Protein AF-A0A097KN61-F1 (afdb_monomer_lite)

Structure (mmCIF, N/CA/C/O backbone):
data_AF-A0A097KN61-F1
#
_entry.id   AF-A0A097KN61-F1
#
loop_
_atom_site.group_PDB
_atom_site.id
_atom_site.type_symbol
_atom_site.label_atom_id
_atom_site.label_alt_id
_atom_site.label_comp_id
_atom_site.label_asym_id
_atom_site.label_entity_id
_atom_site.label_seq_id
_atom_site.pdbx_PDB_ins_code
_atom_site.Cartn_x
_atom_site.Cartn_y
_atom_site.Cartn_z
_atom_site.occupancy
_atom_site.B_iso_or_equiv
_atom_site.auth_seq_id
_atom_site.auth_comp_id
_atom_site.auth_asym_id
_atom_site.auth_atom_id
_atom_site.pdbx_PDB_model_num
ATOM 1 N N . MET A 1 1 ? 58.914 27.922 -30.331 1.00 33.03 1 MET A N 1
ATOM 2 C CA . MET A 1 1 ? 58.196 29.157 -30.719 1.00 33.03 1 MET A CA 1
ATOM 3 C C . MET A 1 1 ? 57.046 28.778 -31.644 1.00 33.03 1 MET A C 1
ATOM 5 O O . MET A 1 1 ? 57.281 28.048 -32.590 1.00 33.03 1 MET A O 1
ATOM 9 N N . GLN A 1 2 ? 55.806 28.951 -31.171 1.00 26.83 2 GLN A N 1
ATOM 10 C CA . GLN A 1 2 ? 54.812 29.903 -31.713 1.00 26.83 2 GLN A CA 1
ATOM 11 C C . GLN A 1 2 ? 54.339 29.549 -33.138 1.00 26.83 2 GLN A C 1
ATOM 13 O O . GLN A 1 2 ? 55.092 29.641 -34.091 1.00 26.83 2 GLN A O 1
ATOM 18 N N . ASN A 1 3 ? 53.139 28.976 -33.276 1.00 26.89 3 ASN A N 1
ATOM 19 C CA . ASN A 1 3 ? 51.835 29.662 -33.401 1.00 26.89 3 ASN A CA 1
ATOM 20 C C . ASN A 1 3 ? 51.555 30.211 -34.807 1.00 26.89 3 ASN A C 1
ATOM 22 O O . ASN A 1 3 ? 52.196 31.175 -35.206 1.00 26.89 3 ASN A O 1
ATOM 26 N N . LYS A 1 4 ? 50.476 29.698 -35.428 1.00 30.05 4 LYS A N 1
ATOM 27 C CA . LYS A 1 4 ? 49.369 30.411 -36.122 1.00 30.05 4 LYS A CA 1
ATOM 28 C C . LYS A 1 4 ? 48.863 29.586 -37.315 1.00 30.05 4 LYS A C 1
ATOM 30 O O . LYS A 1 4 ? 49.662 29.005 -38.023 1.00 30.05 4 LYS A O 1
ATOM 35 N N . PHE A 1 5 ? 47.589 29.559 -37.695 1.00 28.33 5 PHE A N 1
ATOM 36 C CA . PHE A 1 5 ? 46.281 29.741 -37.055 1.00 28.33 5 PHE A CA 1
ATOM 37 C C . PHE A 1 5 ? 45.260 29.550 -38.214 1.00 28.33 5 PHE A C 1
ATOM 39 O O . PHE A 1 5 ? 45.519 29.978 -39.330 1.00 28.33 5 PHE A O 1
ATOM 46 N N . ILE A 1 6 ? 44.095 28.965 -37.914 1.00 29.89 6 ILE A N 1
ATOM 47 C CA . ILE A 1 6 ? 42.783 29.141 -38.589 1.00 29.89 6 ILE A CA 1
ATOM 48 C C . ILE A 1 6 ? 42.630 28.685 -40.056 1.00 29.89 6 ILE A C 1
ATOM 50 O O . ILE A 1 6 ? 42.868 29.431 -40.993 1.00 29.89 6 ILE A O 1
ATOM 54 N N . SER A 1 7 ? 41.923 27.566 -40.241 1.00 26.64 7 SER A N 1
ATOM 55 C CA . SER A 1 7 ? 40.562 27.622 -40.809 1.00 26.64 7 SER A CA 1
ATOM 56 C C . SER A 1 7 ? 39.771 26.360 -40.436 1.00 26.64 7 SER A C 1
ATOM 58 O O . SER A 1 7 ? 39.993 25.265 -40.939 1.00 26.64 7 SER A O 1
ATOM 60 N N . LYS A 1 8 ? 38.836 26.488 -39.487 1.00 32.59 8 LYS A N 1
ATOM 61 C CA . LYS A 1 8 ? 37.795 25.477 -39.253 1.00 32.59 8 LYS A CA 1
ATOM 62 C C . LYS A 1 8 ? 36.449 26.128 -39.502 1.00 32.59 8 LYS A C 1
ATOM 64 O O . LYS A 1 8 ? 35.941 26.900 -38.691 1.00 32.59 8 LYS A O 1
ATOM 69 N N . THR A 1 9 ? 35.899 25.817 -40.665 1.00 31.16 9 THR A N 1
ATOM 70 C CA . THR A 1 9 ? 34.542 26.150 -41.071 1.00 31.16 9 THR A CA 1
ATOM 71 C C . THR A 1 9 ? 33.550 25.512 -40.095 1.00 31.16 9 THR A C 1
ATOM 73 O O . THR A 1 9 ? 33.482 24.297 -39.907 1.00 31.16 9 THR A O 1
ATOM 76 N N . LYS A 1 10 ? 32.784 26.370 -39.415 1.00 34.28 10 LYS A N 1
ATOM 77 C CA . LYS A 1 10 ? 31.672 26.006 -38.534 1.00 34.28 10 LYS A CA 1
ATOM 78 C C . LYS A 1 10 ? 30.558 25.347 -39.356 1.00 34.28 10 LYS A C 1
ATOM 80 O O . LYS A 1 10 ? 29.690 26.043 -39.873 1.00 34.28 10 LYS A O 1
ATOM 85 N N . LYS A 1 11 ? 30.496 24.015 -39.401 1.00 32.12 11 LYS A N 1
ATOM 86 C CA . LYS A 1 11 ? 29.226 23.316 -39.653 1.00 32.12 11 LYS A CA 1
ATOM 87 C C . LYS A 1 11 ? 28.491 23.161 -38.325 1.00 32.12 11 LYS A C 1
ATOM 89 O O . LYS A 1 11 ? 28.717 22.228 -37.560 1.00 32.12 11 LYS A O 1
ATOM 94 N N . ARG A 1 12 ? 27.622 24.135 -38.036 1.00 30.44 12 ARG A N 1
ATOM 95 C CA . ARG A 1 12 ? 26.586 24.031 -37.003 1.00 30.44 12 ARG A CA 1
ATOM 96 C C . ARG A 1 12 ? 25.666 22.872 -37.391 1.00 30.44 12 ARG A C 1
ATOM 98 O O . ARG A 1 12 ? 24.788 23.039 -38.232 1.00 30.44 12 ARG A O 1
ATOM 105 N N . HIS A 1 13 ? 25.860 21.701 -36.791 1.00 31.22 13 HIS A N 1
ATOM 106 C CA . HIS A 1 13 ? 24.826 20.676 -36.802 1.00 31.22 13 HIS A CA 1
ATOM 107 C C . HIS A 1 13 ? 23.666 21.178 -35.945 1.00 31.22 13 HIS A C 1
ATOM 109 O O . HIS A 1 13 ? 23.698 21.147 -34.716 1.00 31.22 13 HIS A O 1
ATOM 115 N N . ILE A 1 14 ? 22.658 21.702 -36.638 1.00 26.64 14 ILE A N 1
ATOM 116 C CA . ILE A 1 14 ? 21.335 22.009 -36.115 1.00 26.64 14 ILE A CA 1
ATOM 117 C C . ILE A 1 14 ? 20.746 20.676 -35.644 1.00 26.64 14 ILE A C 1
ATOM 119 O O . ILE A 1 14 ? 20.190 19.903 -36.424 1.00 26.64 14 ILE A O 1
ATOM 123 N N . PHE A 1 15 ? 20.924 20.366 -34.360 1.00 30.83 15 PHE A N 1
ATOM 124 C CA . PHE A 1 15 ? 20.176 19.303 -33.710 1.00 30.83 15 PHE A CA 1
ATOM 125 C C . PHE A 1 15 ? 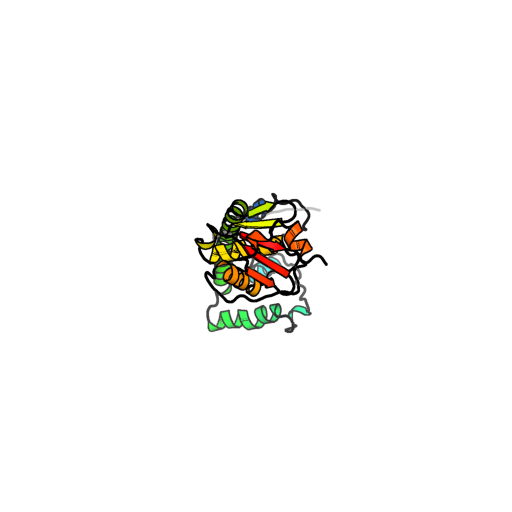18.705 19.719 -33.735 1.00 30.83 15 PHE A C 1
ATOM 127 O O . PHE A 1 15 ? 18.285 20.607 -32.992 1.00 30.83 15 PHE A O 1
ATOM 134 N N . LYS A 1 16 ? 17.919 19.088 -34.617 1.00 26.88 16 LYS A N 1
ATOM 135 C CA . LYS A 1 16 ? 16.458 19.107 -34.534 1.00 26.88 16 LYS A CA 1
ATOM 136 C C . LYS A 1 16 ? 16.095 18.727 -33.099 1.00 26.88 16 LYS A C 1
ATOM 138 O O . LYS A 1 16 ? 16.367 17.603 -32.675 1.00 26.88 16 LYS A O 1
ATOM 143 N N . LYS A 1 17 ? 15.528 19.683 -32.357 1.00 32.62 17 LYS A N 1
ATOM 144 C CA . LYS A 1 17 ? 14.938 19.499 -31.028 1.00 32.62 17 LYS A CA 1
ATOM 145 C C . LYS A 1 17 ? 13.863 18.412 -31.126 1.00 32.62 17 LYS A C 1
ATOM 147 O O . LYS A 1 17 ? 12.692 18.705 -31.330 1.00 32.62 17 LYS A O 1
ATOM 152 N N . LYS A 1 18 ? 14.249 17.143 -30.989 1.00 29.67 18 LYS A N 1
ATOM 153 C CA . LYS A 1 18 ? 13.327 16.124 -30.499 1.00 29.67 18 LYS A CA 1
ATOM 154 C C . LYS A 1 18 ? 13.122 16.496 -29.043 1.00 29.67 18 LYS A C 1
ATOM 156 O O . LYS A 1 18 ? 14.052 16.385 -28.249 1.00 29.67 18 LYS A O 1
ATOM 161 N N . THR A 1 19 ? 11.956 17.055 -28.757 1.00 28.34 19 THR A N 1
ATOM 162 C CA . THR A 1 19 ? 11.467 17.372 -27.421 1.00 28.34 19 THR A CA 1
ATOM 163 C C . THR A 1 19 ? 11.678 16.154 -26.530 1.00 28.34 19 THR A C 1
ATOM 165 O O . THR A 1 19 ? 10.900 15.200 -26.539 1.00 28.34 19 THR A O 1
ATOM 168 N N . PHE A 1 20 ? 12.782 16.158 -25.788 1.00 31.89 20 PHE A N 1
ATOM 169 C CA . PHE A 1 20 ? 12.880 15.400 -24.563 1.00 31.89 20 PHE A CA 1
ATOM 170 C C . PHE A 1 20 ? 11.816 16.021 -23.662 1.00 31.89 20 PHE A C 1
ATOM 172 O O . PHE A 1 20 ? 12.052 17.071 -23.071 1.00 31.89 20 PHE A O 1
ATOM 179 N N . ASN A 1 21 ? 10.620 15.427 -23.640 1.00 27.17 21 ASN A N 1
ATOM 180 C CA . ASN A 1 21 ? 9.614 15.678 -22.612 1.00 27.17 21 ASN A CA 1
ATOM 181 C C . ASN A 1 21 ? 10.191 15.155 -21.295 1.00 27.17 21 ASN A C 1
ATOM 183 O O . ASN A 1 21 ? 9.879 14.072 -20.814 1.00 27.17 21 ASN A O 1
ATOM 187 N N . ILE A 1 22 ? 11.136 15.927 -20.780 1.00 38.56 22 ILE A N 1
ATOM 188 C CA . ILE A 1 22 ? 11.661 15.869 -19.439 1.00 38.56 22 ILE A CA 1
ATOM 189 C C . ILE A 1 22 ? 10.571 16.531 -18.600 1.00 38.56 22 ILE A C 1
ATOM 191 O O . ILE A 1 22 ? 10.622 17.722 -18.314 1.00 38.56 22 ILE A O 1
ATOM 195 N N . PHE A 1 23 ? 9.556 15.749 -18.230 1.00 33.59 23 PHE A N 1
ATOM 196 C CA . PHE A 1 23 ? 8.683 16.061 -17.099 1.00 33.59 23 PHE A CA 1
ATOM 197 C C . PHE A 1 23 ? 9.505 15.897 -15.806 1.00 33.59 23 PHE A C 1
ATOM 199 O O . PHE A 1 23 ? 9.293 15.007 -14.992 1.00 33.59 23 PHE A O 1
ATOM 206 N N . TYR A 1 24 ? 10.533 16.733 -15.657 1.00 39.56 24 TYR A N 1
ATOM 207 C CA . TYR A 1 24 ? 11.185 17.016 -14.388 1.00 39.56 24 TYR A CA 1
ATOM 208 C C . TYR A 1 24 ? 10.311 18.067 -13.715 1.00 39.56 24 TYR A C 1
ATOM 210 O O . TYR A 1 24 ? 10.606 19.238 -13.868 1.00 39.56 24 TYR A O 1
ATOM 218 N N . PHE A 1 25 ? 9.215 17.706 -13.044 1.00 37.53 25 PHE A N 1
ATOM 219 C CA . PHE A 1 25 ? 8.608 18.650 -12.090 1.00 37.53 25 PHE A CA 1
ATOM 220 C C . PHE A 1 25 ? 7.741 18.029 -10.983 1.00 37.53 25 PHE A C 1
ATOM 222 O O . PHE A 1 25 ? 7.583 18.678 -9.953 1.00 37.53 25 PHE A O 1
ATOM 229 N N . ASP A 1 26 ? 7.305 16.766 -11.071 1.00 39.03 26 ASP A N 1
ATOM 230 C CA . ASP A 1 26 ? 6.475 16.191 -9.990 1.00 39.03 26 ASP A CA 1
ATOM 231 C C . ASP A 1 26 ? 7.259 15.627 -8.794 1.00 39.03 26 ASP A C 1
ATOM 233 O O . ASP A 1 26 ? 6.768 15.626 -7.664 1.00 39.03 26 ASP A O 1
ATOM 237 N N . TRP A 1 27 ? 8.528 15.244 -8.974 1.00 38.81 27 TRP A N 1
ATOM 238 C CA . TRP A 1 27 ? 9.344 14.734 -7.860 1.00 38.81 27 TRP A CA 1
ATOM 239 C C . TRP A 1 27 ? 9.633 15.800 -6.786 1.00 38.81 27 TRP A C 1
ATOM 241 O O . TRP A 1 27 ? 9.738 15.483 -5.602 1.00 38.81 27 TRP A O 1
ATOM 251 N N . PHE A 1 28 ? 9.740 17.076 -7.174 1.00 40.56 28 PHE A N 1
ATOM 252 C CA . PHE A 1 28 ? 10.049 18.163 -6.237 1.00 40.56 28 PHE A CA 1
ATOM 253 C C . PHE A 1 28 ? 8.838 18.546 -5.363 1.00 40.56 28 PHE A C 1
ATOM 255 O O . PHE A 1 28 ? 9.006 18.948 -4.212 1.00 40.56 28 PHE A O 1
ATOM 262 N N . LEU A 1 29 ? 7.610 18.350 -5.859 1.00 40.47 29 LEU A N 1
ATOM 263 C CA . LEU A 1 29 ? 6.373 18.592 -5.104 1.00 40.47 29 LEU A CA 1
ATOM 264 C C . LEU A 1 29 ? 6.113 17.521 -4.031 1.00 40.47 29 LEU A C 1
ATOM 266 O O . LEU A 1 29 ? 5.619 17.847 -2.951 1.00 40.47 29 LEU A O 1
ATOM 270 N N . ILE A 1 30 ? 6.505 16.267 -4.284 1.00 44.53 30 ILE A N 1
ATOM 271 C CA . ILE A 1 30 ? 6.394 15.165 -3.312 1.00 44.53 30 ILE A CA 1
ATOM 272 C C . ILE A 1 30 ? 7.301 15.400 -2.094 1.00 44.53 30 ILE A C 1
ATOM 274 O O . ILE A 1 30 ? 6.903 15.100 -0.969 1.00 44.53 30 ILE A O 1
ATOM 278 N N . ILE A 1 31 ? 8.489 15.983 -2.294 1.00 41.66 31 ILE A N 1
ATOM 279 C CA . ILE A 1 31 ? 9.424 16.293 -1.201 1.00 41.66 31 ILE A CA 1
ATOM 280 C C . ILE A 1 31 ? 8.889 17.435 -0.325 1.00 41.66 31 ILE A C 1
ATOM 282 O O . ILE A 1 31 ? 8.912 17.314 0.895 1.00 41.66 31 ILE A O 1
ATOM 286 N N . LYS A 1 32 ? 8.306 18.491 -0.909 1.00 37.16 32 LYS A N 1
ATOM 287 C CA . LYS A 1 32 ? 7.799 19.637 -0.132 1.00 37.16 32 LYS A CA 1
ATOM 288 C C . LYS A 1 32 ? 6.654 19.292 0.830 1.00 37.16 32 LYS A C 1
ATOM 290 O O . LYS A 1 32 ? 6.499 19.956 1.846 1.00 37.16 32 LYS A O 1
ATOM 295 N N . LYS A 1 33 ? 5.856 18.255 0.544 1.00 40.09 33 LYS A N 1
ATOM 296 C CA . LYS A 1 33 ? 4.788 17.789 1.455 1.00 40.09 33 LYS A CA 1
ATOM 297 C C . LYS A 1 33 ? 5.307 17.017 2.675 1.00 40.09 33 LYS A C 1
ATOM 299 O O . LYS A 1 33 ? 4.528 16.765 3.590 1.00 40.09 33 LYS A O 1
ATOM 304 N N . LEU A 1 34 ? 6.584 16.625 2.687 1.00 43.31 34 LEU A N 1
ATOM 305 C CA . LEU A 1 34 ? 7.213 15.905 3.799 1.00 43.31 34 LEU A CA 1
ATOM 306 C C . LEU A 1 34 ? 7.884 16.838 4.822 1.00 43.31 34 LEU A C 1
ATOM 308 O O . LEU A 1 34 ? 8.163 16.384 5.929 1.00 43.31 34 LEU A O 1
ATOM 312 N N . ASP A 1 35 ? 8.085 18.119 4.498 1.00 39.47 35 ASP A N 1
ATOM 313 C CA . ASP A 1 35 ? 8.782 19.077 5.374 1.00 39.47 35 ASP A CA 1
ATOM 314 C C . ASP A 1 35 ? 7.945 19.554 6.583 1.00 39.47 35 ASP A C 1
ATOM 316 O O . ASP A 1 35 ? 8.500 20.114 7.525 1.00 39.47 35 ASP A O 1
ATOM 320 N N . ASP A 1 36 ? 6.639 19.255 6.636 1.00 43.00 36 ASP A N 1
ATOM 321 C CA . ASP A 1 36 ? 5.792 19.528 7.816 1.00 43.00 36 ASP A CA 1
ATOM 322 C C . ASP A 1 36 ? 5.899 18.447 8.917 1.00 43.00 36 ASP A C 1
ATOM 324 O O . ASP A 1 36 ? 5.245 18.535 9.962 1.00 43.00 36 ASP A O 1
ATOM 328 N N . TYR A 1 37 ? 6.728 17.413 8.728 1.00 44.81 37 TYR A N 1
ATOM 329 C CA . TYR A 1 37 ? 6.947 16.356 9.717 1.00 44.81 37 TYR A CA 1
ATOM 330 C C . TYR A 1 37 ? 8.341 16.462 10.350 1.00 44.81 37 TYR A C 1
ATOM 332 O O . TYR A 1 37 ? 9.361 16.329 9.682 1.00 44.81 37 TYR A O 1
ATOM 340 N N . LYS A 1 38 ? 8.364 16.670 11.676 1.00 46.69 38 LYS A N 1
ATOM 341 C CA . LYS A 1 38 ? 9.554 16.714 12.552 1.00 46.69 38 LYS A CA 1
ATOM 342 C C . LYS A 1 38 ? 10.699 15.794 12.071 1.00 46.69 38 L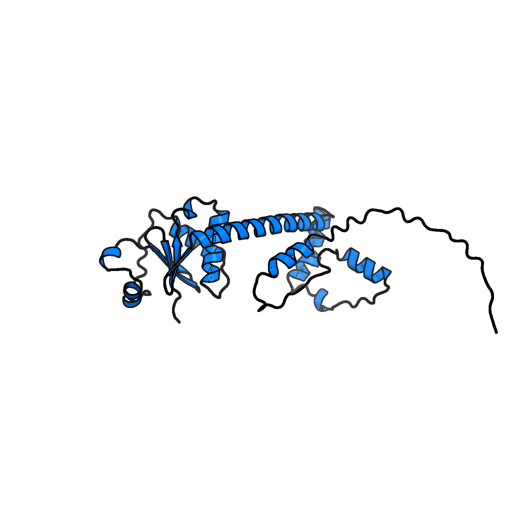YS A C 1
ATOM 344 O O . LYS A 1 38 ? 10.458 14.597 11.880 1.00 46.69 38 LYS A O 1
ATOM 349 N N . PRO A 1 39 ? 11.951 16.282 11.967 1.00 44.06 39 PRO A N 1
ATOM 350 C CA . PRO A 1 39 ? 13.055 15.508 11.421 1.00 44.06 39 PRO A CA 1
ATOM 351 C C . PRO A 1 39 ? 13.588 14.545 12.488 1.00 44.06 39 PRO A C 1
ATOM 353 O O . PRO A 1 39 ? 14.512 14.852 13.232 1.00 44.06 39 PRO A O 1
ATOM 356 N N . SER A 1 40 ? 12.989 13.361 12.583 1.00 53.47 40 SER A N 1
ATOM 357 C CA . SER A 1 40 ? 13.578 12.209 13.283 1.00 53.47 40 SER A CA 1
ATOM 358 C C . SER A 1 40 ? 13.903 11.052 12.331 1.00 53.47 40 SER A C 1
ATOM 360 O O . SER A 1 40 ? 14.238 9.960 12.784 1.00 53.47 40 SER A O 1
ATOM 362 N N . HIS A 1 41 ? 13.792 11.265 11.015 1.00 56.97 41 HIS A N 1
ATOM 363 C CA . HIS A 1 41 ? 13.961 10.230 9.997 1.00 56.97 41 HIS A CA 1
ATOM 364 C C . HIS A 1 41 ? 14.929 10.665 8.892 1.00 56.97 41 HIS A C 1
ATOM 366 O O . HIS A 1 41 ? 14.799 11.744 8.321 1.00 56.97 41 HIS A O 1
ATOM 372 N N . LEU A 1 42 ? 15.885 9.785 8.577 1.00 77.25 42 LEU A N 1
ATOM 373 C CA . LEU A 1 42 ? 16.796 9.904 7.440 1.00 77.25 42 LEU A CA 1
ATOM 374 C C . LEU A 1 42 ? 15.990 9.987 6.131 1.00 77.25 42 LEU A C 1
ATOM 376 O O . LEU A 1 42 ? 15.258 9.051 5.796 1.00 77.25 42 LEU A O 1
ATOM 380 N N . SER A 1 43 ? 16.138 11.078 5.379 1.00 77.12 43 SER A N 1
ATOM 381 C CA . SER A 1 43 ? 15.526 11.228 4.058 1.00 77.12 43 SER A CA 1
ATOM 382 C C . SER A 1 43 ? 16.412 10.579 2.988 1.00 77.12 43 SER A C 1
ATOM 384 O O . SER A 1 43 ? 17.585 10.906 2.824 1.00 77.12 43 SER A O 1
ATOM 386 N N . VAL A 1 44 ? 15.856 9.615 2.248 1.00 81.31 44 VAL A N 1
ATOM 387 C CA . VAL A 1 44 ? 16.558 8.944 1.142 1.00 81.31 44 VAL A CA 1
ATOM 388 C C . VAL A 1 44 ? 16.041 9.496 -0.180 1.00 81.31 44 VAL A C 1
ATOM 390 O O . VAL A 1 44 ? 14.931 9.178 -0.606 1.00 81.31 44 VAL A O 1
ATOM 393 N N . ILE A 1 45 ? 16.865 10.298 -0.853 1.00 81.94 45 ILE A N 1
ATOM 394 C CA . ILE A 1 45 ? 16.543 10.879 -2.161 1.00 81.94 45 ILE A CA 1
ATOM 395 C C . ILE A 1 45 ? 16.974 9.904 -3.269 1.00 81.94 45 ILE A C 1
ATOM 397 O O . ILE A 1 45 ? 18.062 9.331 -3.223 1.00 81.94 45 ILE A O 1
ATOM 401 N N . ARG A 1 46 ? 16.119 9.699 -4.281 1.00 79.38 46 ARG A N 1
ATOM 402 C CA . ARG A 1 46 ? 16.360 8.782 -5.414 1.00 79.38 46 ARG A CA 1
ATOM 403 C C . ARG A 1 46 ? 16.325 9.527 -6.756 1.00 79.38 46 ARG A C 1
ATOM 405 O O . ARG A 1 46 ? 15.376 9.358 -7.517 1.00 79.38 46 ARG A O 1
ATOM 412 N N . PRO A 1 47 ? 17.357 10.324 -7.083 1.00 83.06 47 PRO A N 1
ATOM 413 C CA . PRO A 1 47 ? 17.335 11.227 -8.239 1.00 83.06 47 PRO A CA 1
ATOM 414 C C . PRO A 1 47 ? 17.235 10.514 -9.597 1.00 83.06 47 PRO A C 1
ATOM 416 O O . PRO A 1 47 ? 16.794 11.109 -10.570 1.00 83.06 47 PRO A O 1
ATOM 419 N N . LEU A 1 48 ? 17.624 9.237 -9.670 1.00 85.56 48 LEU A N 1
ATOM 420 C CA . LEU A 1 48 ? 17.625 8.448 -10.908 1.00 85.56 48 LEU A CA 1
ATOM 421 C C . LEU A 1 48 ? 16.372 7.569 -11.077 1.00 85.56 48 LEU A C 1
ATOM 423 O O . LEU A 1 48 ? 16.356 6.712 -11.955 1.00 85.56 48 LEU A O 1
ATOM 427 N N . LEU A 1 49 ? 15.343 7.720 -10.230 1.00 81.44 49 LEU A N 1
ATOM 428 C CA . LEU A 1 49 ? 14.177 6.824 -10.238 1.00 81.44 49 LEU A CA 1
ATOM 429 C C . LEU A 1 49 ? 13.339 6.935 -11.522 1.00 81.44 49 LEU A C 1
ATOM 431 O O . LEU A 1 49 ? 12.765 5.941 -11.956 1.00 81.44 49 LEU A O 1
ATOM 435 N N . SER A 1 50 ? 13.299 8.122 -12.131 1.00 75.62 50 SER A N 1
ATOM 436 C CA . SER A 1 50 ? 12.580 8.400 -13.381 1.00 75.62 50 SER A CA 1
ATOM 437 C C . SER A 1 50 ? 13.333 7.953 -14.638 1.00 75.62 50 SER A C 1
ATOM 439 O O . SER A 1 50 ? 12.767 7.957 -15.730 1.00 75.62 50 SER A O 1
ATOM 441 N N . LEU A 1 51 ? 14.608 7.568 -14.512 1.00 82.12 51 LEU A N 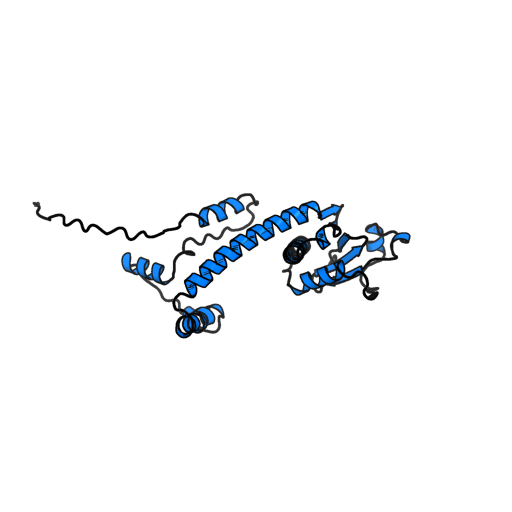1
ATOM 442 C CA . LEU A 1 51 ? 15.434 7.157 -15.642 1.00 82.12 51 LEU A CA 1
ATOM 443 C C . LEU A 1 51 ? 15.386 5.644 -15.823 1.00 82.12 51 LEU A C 1
ATOM 445 O O . LEU A 1 51 ? 15.566 4.867 -14.880 1.00 82.12 51 LEU A O 1
ATOM 449 N N . SER A 1 52 ? 15.218 5.201 -17.069 1.00 81.69 52 SER A N 1
ATOM 450 C CA . SER A 1 52 ? 15.316 3.779 -17.364 1.00 81.69 52 SER A CA 1
ATOM 451 C C . SER A 1 52 ? 16.770 3.309 -17.288 1.00 81.69 52 SER A C 1
ATOM 453 O O . SER A 1 52 ? 17.731 4.063 -17.461 1.00 81.69 52 SER A O 1
ATOM 455 N N . ARG A 1 53 ? 16.959 1.999 -17.114 1.00 82.44 53 ARG A N 1
ATOM 456 C CA . ARG A 1 53 ? 18.301 1.400 -17.162 1.00 82.44 53 ARG A CA 1
ATOM 457 C C . ARG A 1 53 ? 18.979 1.592 -18.524 1.00 82.44 53 ARG A C 1
ATOM 459 O O . ARG A 1 53 ? 20.206 1.587 -18.592 1.00 82.44 53 ARG A O 1
ATOM 466 N N . TYR A 1 54 ? 18.196 1.729 -19.593 1.00 84.12 54 TYR A N 1
ATOM 467 C CA . TYR A 1 54 ? 18.712 2.045 -20.921 1.00 84.12 54 TYR A CA 1
ATOM 468 C C . TYR A 1 54 ? 19.254 3.479 -20.974 1.00 84.12 54 TYR A C 1
ATOM 470 O O . TYR A 1 54 ? 20.373 3.682 -21.444 1.00 84.12 54 TYR A O 1
ATOM 478 N N . ASP A 1 55 ? 18.527 4.441 -20.402 1.00 87.19 55 ASP A N 1
ATOM 479 C CA . ASP A 1 55 ? 18.957 5.843 -20.337 1.00 87.19 55 ASP A CA 1
ATOM 480 C C . ASP A 1 55 ? 20.246 5.990 -19.528 1.00 87.19 55 ASP A C 1
ATOM 482 O O . ASP A 1 55 ? 21.194 6.623 -19.987 1.00 87.19 55 ASP A O 1
ATOM 486 N N . ILE A 1 56 ? 20.332 5.312 -18.377 1.00 90.88 56 ILE A N 1
ATOM 487 C CA . ILE A 1 56 ? 21.539 5.308 -17.538 1.00 90.88 56 ILE A CA 1
ATOM 488 C C . ILE A 1 56 ? 22.736 4.739 -18.311 1.00 90.88 56 ILE A C 1
ATOM 490 O O . ILE A 1 56 ? 23.801 5.348 -18.324 1.00 90.88 56 ILE A O 1
ATOM 494 N N . LYS A 1 57 ? 22.571 3.610 -19.017 1.00 89.31 57 LYS A N 1
ATOM 495 C CA . LYS A 1 57 ? 23.648 3.040 -19.848 1.00 89.31 57 LYS A CA 1
ATOM 496 C C . LYS A 1 57 ? 24.102 4.004 -20.942 1.00 89.31 57 LYS A C 1
ATOM 498 O O . LYS A 1 57 ? 25.299 4.124 -21.188 1.00 89.31 57 LYS A O 1
ATOM 503 N N . LYS A 1 58 ? 23.158 4.689 -21.592 1.00 92.31 58 LYS A N 1
ATOM 504 C CA . LYS A 1 58 ? 23.457 5.669 -22.639 1.00 92.31 58 LYS A CA 1
ATOM 505 C C . LYS A 1 58 ? 24.223 6.869 -22.082 1.00 92.31 58 LYS A C 1
ATOM 507 O O . LYS A 1 58 ? 25.171 7.312 -22.723 1.00 92.31 58 LYS A O 1
ATOM 512 N N . LEU A 1 59 ? 23.857 7.351 -20.893 1.00 93.50 59 LEU A N 1
ATOM 513 C CA . LEU A 1 59 ? 24.583 8.411 -20.186 1.00 93.50 59 LEU A CA 1
ATOM 514 C C . LEU A 1 59 ? 26.005 7.973 -19.823 1.00 93.50 59 LEU A C 1
ATOM 516 O O . LEU A 1 59 ? 26.952 8.696 -20.120 1.00 93.50 59 LEU A O 1
ATOM 520 N N . CYS A 1 60 ? 26.173 6.767 -19.271 1.00 93.44 60 CYS A N 1
ATOM 521 C CA . CYS A 1 60 ? 27.498 6.217 -18.982 1.00 93.44 60 CYS A CA 1
ATOM 522 C C . CYS A 1 60 ? 28.364 6.125 -20.243 1.00 93.44 60 CYS A C 1
ATOM 524 O O . CYS A 1 60 ? 29.524 6.516 -20.204 1.00 93.44 60 CYS A O 1
ATOM 526 N N . PHE A 1 61 ? 27.805 5.666 -21.367 1.00 92.94 61 PHE A N 1
ATOM 527 C CA . PHE A 1 61 ? 28.533 5.599 -22.635 1.00 92.94 61 PHE A CA 1
ATOM 528 C C . PHE A 1 61 ? 28.910 6.991 -23.161 1.00 92.94 61 PHE A C 1
ATOM 530 O O . PHE A 1 61 ? 30.055 7.220 -23.539 1.00 92.94 61 PHE A O 1
ATOM 537 N N . PHE A 1 62 ? 27.964 7.934 -23.145 1.00 94.94 62 PHE A N 1
ATOM 538 C CA . PHE A 1 62 ? 28.175 9.303 -23.616 1.00 94.94 62 PHE A CA 1
ATOM 539 C C . PHE A 1 62 ? 29.281 10.027 -22.834 1.00 94.94 62 PHE A C 1
ATOM 541 O O . PHE A 1 62 ? 30.118 10.699 -23.432 1.00 94.94 62 PHE A O 1
ATOM 548 N N . TRP A 1 63 ? 29.326 9.843 -21.513 1.00 95.69 63 TRP A N 1
ATOM 549 C CA . TRP A 1 63 ? 30.354 10.418 -20.640 1.00 95.69 63 TRP A CA 1
ATOM 550 C C . TRP A 1 63 ? 31.577 9.520 -20.426 1.00 95.69 63 TRP A C 1
ATOM 552 O O . TRP A 1 63 ? 32.465 9.887 -19.663 1.00 95.69 63 TRP A O 1
ATOM 562 N N . LYS A 1 64 ? 31.649 8.365 -21.102 1.00 95.06 64 LYS A N 1
ATOM 563 C CA . LYS A 1 64 ? 32.738 7.380 -20.973 1.00 95.06 64 LYS A CA 1
ATOM 564 C C . LYS A 1 64 ? 33.012 6.958 -19.519 1.00 95.06 64 LYS A C 1
ATOM 566 O O . LYS A 1 64 ? 34.161 6.800 -19.115 1.00 95.06 64 LYS A O 1
ATOM 571 N N . LEU A 1 65 ? 31.955 6.775 -18.729 1.00 94.75 65 LEU A N 1
ATOM 572 C CA . LEU A 1 65 ? 32.064 6.328 -17.341 1.00 94.75 65 LEU A CA 1
ATOM 573 C C . LEU A 1 65 ? 32.383 4.824 -17.275 1.00 94.75 65 LEU A C 1
ATOM 575 O O . LEU A 1 65 ? 31.733 4.043 -17.980 1.00 94.75 65 LEU A O 1
ATOM 579 N N . PRO A 1 66 ? 33.321 4.391 -16.411 1.00 91.25 66 PRO A N 1
ATOM 580 C CA . PRO A 1 66 ? 33.577 2.973 -16.188 1.00 91.25 66 PRO A CA 1
ATOM 581 C C . PRO A 1 66 ? 32.364 2.303 -15.524 1.00 91.25 66 PRO A C 1
ATOM 583 O O . PRO A 1 66 ? 31.743 2.861 -14.618 1.00 91.25 66 PRO A O 1
ATOM 586 N N . ILE A 1 67 ? 32.017 1.095 -15.977 1.00 87.81 67 ILE A N 1
ATOM 587 C CA . ILE A 1 67 ? 30.889 0.312 -15.454 1.00 87.81 67 ILE A CA 1
ATOM 588 C C . ILE A 1 67 ? 31.440 -0.945 -14.785 1.00 87.81 67 ILE A C 1
ATOM 590 O O . ILE A 1 67 ? 32.005 -1.804 -15.458 1.00 87.81 67 ILE A O 1
ATOM 594 N N . TYR A 1 68 ? 31.211 -1.083 -13.479 1.00 88.25 68 TYR A N 1
ATOM 595 C CA . TYR A 1 68 ? 31.628 -2.253 -12.706 1.00 88.25 68 TYR A CA 1
ATOM 596 C C . TYR A 1 68 ? 30.434 -3.190 -12.467 1.00 88.25 68 TYR A C 1
ATOM 598 O O . TYR A 1 68 ? 29.460 -2.790 -11.819 1.00 88.25 68 TYR A O 1
ATOM 606 N N . PRO A 1 69 ? 30.443 -4.420 -13.014 1.00 81.94 69 PRO A N 1
ATOM 607 C CA . PRO A 1 69 ? 29.372 -5.377 -12.783 1.00 81.94 69 PRO A CA 1
ATOM 608 C C . PRO A 1 69 ? 29.483 -5.987 -11.381 1.00 81.94 69 PRO A C 1
ATOM 610 O O . PRO A 1 69 ? 30.474 -6.621 -11.043 1.00 81.94 69 PRO A O 1
ATOM 613 N N . ASP A 1 70 ? 28.430 -5.848 -10.580 1.00 86.50 70 ASP A N 1
ATOM 614 C CA . ASP A 1 70 ? 28.325 -6.523 -9.282 1.00 86.50 70 ASP A CA 1
ATOM 615 C C . ASP A 1 70 ? 27.921 -7.999 -9.478 1.00 86.50 70 ASP A C 1
ATOM 617 O O . ASP A 1 70 ? 26.939 -8.295 -10.173 1.00 86.50 70 ASP A O 1
ATOM 621 N N . GLN A 1 71 ? 28.689 -8.912 -8.874 1.00 84.06 71 GLN A N 1
ATOM 622 C CA . GLN A 1 71 ? 28.541 -10.369 -8.966 1.00 84.06 71 GLN A CA 1
ATOM 623 C C . GLN A 1 71 ? 27.182 -10.861 -8.446 1.00 84.06 71 GLN A C 1
ATOM 625 O O . GLN A 1 71 ? 26.587 -11.771 -9.029 1.00 84.06 71 GLN A O 1
ATOM 630 N N . THR A 1 72 ? 26.616 -10.209 -7.426 1.00 81.44 72 THR A N 1
ATOM 631 C CA . THR A 1 72 ? 25.316 -10.590 -6.842 1.00 81.44 72 THR A CA 1
ATOM 632 C C . THR A 1 72 ? 24.161 -10.437 -7.836 1.00 81.44 72 THR A C 1
ATOM 634 O O . THR A 1 72 ? 23.138 -11.116 -7.729 1.00 81.44 72 THR A O 1
ATOM 637 N N . ASN A 1 73 ? 24.333 -9.625 -8.891 1.00 80.69 73 ASN A N 1
ATOM 638 C CA . ASN A 1 73 ? 23.361 -9.517 -9.979 1.00 80.69 73 ASN A CA 1
ATOM 639 C C . ASN A 1 73 ? 23.151 -10.837 -10.719 1.00 80.69 73 ASN A C 1
ATOM 641 O O . ASN A 1 73 ? 22.172 -10.949 -11.464 1.00 80.69 73 ASN A O 1
ATOM 645 N N . GLN A 1 74 ? 24.072 -11.796 -10.600 1.00 80.31 74 GLN A N 1
ATOM 646 C CA . GLN A 1 74 ? 23.983 -13.093 -11.254 1.00 80.31 74 GLN A CA 1
ATOM 647 C C . GLN A 1 74 ? 23.091 -14.081 -10.496 1.00 80.31 74 GLN A C 1
ATOM 649 O O . GLN A 1 74 ? 22.407 -14.870 -11.144 1.00 80.31 74 GLN A O 1
ATOM 654 N N . GLN A 1 75 ? 22.975 -13.930 -9.178 1.00 87.19 75 GLN A N 1
ATOM 655 C CA . GLN A 1 75 ? 22.269 -14.851 -8.291 1.00 87.19 75 GLN A CA 1
ATOM 656 C C . GLN A 1 75 ? 20.744 -14.733 -8.413 1.00 87.19 75 GLN A C 1
ATOM 658 O O . GLN A 1 75 ? 20.175 -13.638 -8.343 1.00 87.19 75 GLN A O 1
ATOM 663 N N . PHE A 1 76 ? 20.071 -15.875 -8.568 1.00 85.50 76 PHE A N 1
ATOM 664 C CA . PHE A 1 76 ? 18.609 -15.962 -8.646 1.00 85.50 76 PHE A CA 1
ATOM 665 C C . PHE A 1 76 ? 17.940 -16.197 -7.291 1.00 85.50 76 PHE A C 1
ATOM 667 O O . PHE A 1 76 ? 16.721 -16.143 -7.210 1.00 85.50 76 PHE A O 1
ATOM 674 N N . GLU A 1 77 ? 18.690 -16.393 -6.211 1.00 87.38 77 GLU A N 1
ATOM 675 C CA . GLU A 1 77 ? 18.124 -16.573 -4.868 1.00 87.38 77 GLU A CA 1
ATOM 676 C C . GLU A 1 77 ? 17.264 -15.373 -4.443 1.00 87.38 77 GLU A C 1
ATOM 678 O O . GLU A 1 77 ? 16.193 -15.538 -3.858 1.00 87.38 77 GLU A O 1
ATOM 683 N N . TYR A 1 78 ? 17.635 -14.160 -4.859 1.00 85.75 78 TYR A N 1
ATOM 684 C CA . TYR A 1 78 ? 16.864 -12.951 -4.587 1.00 85.75 78 TYR A CA 1
ATOM 685 C C . TYR A 1 78 ? 15.668 -12.792 -5.536 1.00 85.75 78 TYR A C 1
ATOM 687 O O . TYR A 1 78 ? 15.829 -12.637 -6.751 1.00 85.75 78 TYR A O 1
ATOM 695 N N . ASN A 1 79 ? 14.458 -12.696 -4.974 1.00 88.81 79 ASN A N 1
ATOM 696 C CA . ASN A 1 79 ? 13.213 -12.483 -5.731 1.00 88.81 79 ASN A CA 1
ATOM 697 C C . ASN A 1 79 ? 13.295 -11.288 -6.700 1.00 88.81 79 ASN A C 1
ATOM 699 O O . ASN A 1 79 ? 12.814 -11.368 -7.829 1.00 88.81 79 ASN A O 1
ATOM 703 N N . ARG A 1 80 ? 13.971 -10.195 -6.310 1.00 85.69 80 ARG A N 1
ATOM 704 C CA . ARG A 1 80 ? 14.192 -9.022 -7.176 1.00 85.69 80 ARG A CA 1
ATOM 705 C C . ARG A 1 80 ? 14.965 -9.374 -8.452 1.00 85.69 80 ARG A C 1
ATOM 707 O O . ARG A 1 80 ? 14.622 -8.888 -9.531 1.00 85.69 80 ARG A O 1
ATOM 714 N N . ASN A 1 81 ? 15.992 -10.215 -8.344 1.00 89.62 81 ASN A N 1
ATOM 715 C CA . ASN A 1 81 ? 16.794 -10.639 -9.488 1.00 89.62 81 ASN A CA 1
ATOM 716 C C . ASN A 1 81 ? 15.994 -11.560 -10.409 1.00 89.62 81 ASN A C 1
ATOM 718 O O . ASN A 1 81 ? 16.054 -11.377 -11.626 1.00 89.62 81 ASN A O 1
ATOM 722 N N . ARG A 1 82 ? 15.182 -12.467 -9.845 1.00 90.81 82 ARG A N 1
ATOM 723 C CA . ARG A 1 82 ? 14.246 -13.305 -10.616 1.00 90.81 82 ARG A CA 1
ATOM 724 C C . ARG A 1 82 ? 13.253 -12.459 -11.402 1.00 90.81 82 ARG A C 1
ATOM 726 O O . ARG A 1 82 ? 13.156 -12.618 -12.614 1.00 90.81 82 ARG A O 1
ATOM 733 N N . ILE A 1 83 ? 12.594 -11.494 -10.756 1.00 90.38 83 ILE A N 1
ATOM 734 C CA . ILE A 1 83 ? 11.654 -10.585 -11.432 1.00 90.38 83 ILE A CA 1
ATOM 735 C C . ILE A 1 83 ? 12.345 -9.870 -12.599 1.00 90.38 83 ILE A C 1
ATOM 737 O O . ILE A 1 83 ? 11.834 -9.849 -13.715 1.00 90.38 83 ILE A O 1
ATOM 741 N N . ARG A 1 84 ? 13.543 -9.324 -12.367 1.00 87.25 84 ARG A N 1
ATOM 742 C CA . ARG A 1 84 ? 14.290 -8.568 -13.380 1.00 87.25 84 ARG A CA 1
ATOM 743 C C . ARG A 1 84 ? 14.749 -9.415 -14.569 1.00 87.25 84 ARG A C 1
ATOM 745 O O . ARG A 1 84 ? 14.854 -8.882 -15.671 1.00 87.25 84 ARG A O 1
ATOM 752 N N . LYS A 1 85 ? 15.119 -10.674 -14.337 1.00 89.94 85 LYS A N 1
ATOM 753 C CA . LYS A 1 85 ? 15.773 -11.529 -15.340 1.00 89.94 85 LYS A CA 1
ATOM 754 C C . LYS A 1 85 ? 14.853 -12.535 -16.014 1.00 89.94 85 LYS A C 1
ATOM 756 O O . LYS A 1 85 ? 15.158 -12.941 -17.125 1.00 89.94 85 LYS A O 1
ATOM 761 N N . GLN A 1 86 ? 13.787 -12.952 -15.344 1.00 91.75 86 GLN A N 1
ATOM 762 C CA . GLN A 1 86 ? 12.851 -13.946 -15.858 1.00 91.75 86 GLN A CA 1
ATOM 763 C C . GLN A 1 86 ? 11.510 -13.280 -16.150 1.00 91.75 86 GLN A C 1
ATOM 765 O O . GLN A 1 86 ? 11.134 -13.179 -17.310 1.00 91.75 86 GLN A O 1
ATOM 770 N N . LEU A 1 87 ? 10.843 -12.726 -15.133 1.00 93.19 87 LEU A N 1
ATOM 771 C CA . LEU A 1 87 ? 9.462 -12.251 -15.272 1.00 93.19 87 LEU A CA 1
ATOM 772 C C . LEU A 1 87 ? 9.309 -11.032 -16.196 1.00 93.19 87 LEU A C 1
ATOM 774 O O . LEU A 1 87 ? 8.482 -11.037 -17.098 1.00 93.19 87 LEU A O 1
ATOM 778 N N . LEU A 1 88 ? 10.081 -9.962 -15.985 1.00 91.31 88 LEU A N 1
ATOM 779 C CA . LEU A 1 88 ? 9.956 -8.763 -16.822 1.00 91.31 88 LEU A CA 1
ATOM 780 C C . LEU A 1 88 ? 10.341 -9.035 -18.287 1.00 91.31 88 LEU A C 1
ATOM 782 O O . LEU A 1 88 ? 9.616 -8.582 -19.171 1.00 91.31 88 LEU A O 1
ATOM 786 N N . PRO A 1 89 ? 11.426 -9.778 -18.590 1.00 92.38 89 PRO A N 1
ATOM 787 C CA . PRO A 1 89 ? 11.734 -10.153 -19.967 1.00 92.38 89 PRO A CA 1
ATOM 788 C C . PRO A 1 89 ? 10.654 -11.009 -20.632 1.00 92.38 89 PRO A C 1
ATOM 790 O O . PRO A 1 89 ? 10.304 -10.721 -21.774 1.00 92.38 89 PRO A O 1
ATOM 793 N N . THR A 1 90 ? 10.081 -12.002 -19.939 1.00 95.38 90 THR A N 1
ATOM 794 C CA . THR A 1 90 ? 9.001 -12.821 -20.516 1.00 95.38 90 THR A CA 1
ATOM 795 C C . THR A 1 90 ? 7.751 -11.991 -20.784 1.00 95.38 90 THR A C 1
ATOM 797 O O . THR A 1 90 ? 7.170 -12.099 -21.860 1.00 95.38 90 THR A O 1
ATOM 800 N N . LEU A 1 91 ? 7.386 -11.090 -19.868 1.00 94.81 91 LEU A N 1
ATOM 801 C CA . LEU A 1 91 ? 6.279 -10.154 -20.060 1.00 94.81 91 LEU A CA 1
ATOM 802 C C . LEU A 1 91 ? 6.483 -9.244 -21.283 1.00 94.81 91 LEU A C 1
ATOM 804 O O . LEU A 1 91 ? 5.553 -9.014 -22.056 1.00 94.81 91 LEU A O 1
ATOM 808 N N . ARG A 1 92 ? 7.710 -8.755 -21.494 1.00 93.00 92 ARG A N 1
ATOM 809 C CA . ARG A 1 92 ? 8.046 -7.928 -22.664 1.00 93.00 92 ARG A CA 1
ATOM 810 C C . ARG A 1 92 ? 7.966 -8.697 -23.974 1.00 93.00 92 ARG A C 1
ATOM 812 O O . ARG A 1 92 ? 7.542 -8.123 -24.971 1.00 93.00 92 ARG A O 1
ATOM 819 N N . PHE A 1 93 ? 8.418 -9.948 -23.963 1.00 95.69 93 PHE A N 1
ATOM 820 C CA . PHE A 1 93 ? 8.499 -10.777 -25.159 1.00 95.69 93 PHE A CA 1
ATOM 821 C C . PHE A 1 93 ? 7.124 -11.299 -25.588 1.00 95.69 93 PHE A C 1
ATOM 823 O O . PHE A 1 93 ? 6.757 -11.142 -26.746 1.00 95.69 93 PHE A O 1
ATOM 830 N N . TYR A 1 94 ? 6.352 -11.868 -24.658 1.00 96.94 94 TYR A N 1
ATOM 831 C CA . TYR A 1 94 ? 5.090 -12.539 -24.985 1.00 96.94 94 TYR A CA 1
ATOM 832 C C . TYR A 1 94 ? 3.864 -11.621 -24.986 1.00 96.94 94 TYR A C 1
ATOM 834 O O . TYR A 1 94 ? 2.884 -11.945 -25.648 1.00 96.94 94 TYR A O 1
ATOM 842 N N . PHE A 1 95 ? 3.888 -10.500 -24.255 1.00 94.25 95 PHE A N 1
ATOM 843 C CA . PHE A 1 95 ? 2.705 -9.642 -24.108 1.00 94.25 95 PHE A CA 1
ATOM 844 C C . PHE A 1 95 ? 2.909 -8.254 -24.707 1.00 94.25 95 PHE A C 1
ATOM 846 O O . PHE A 1 95 ? 2.169 -7.851 -25.601 1.00 94.25 95 PHE A O 1
ATOM 853 N N . ASN A 1 96 ? 3.876 -7.482 -24.200 1.00 92.00 96 ASN A N 1
ATOM 854 C CA . ASN A 1 96 ? 4.073 -6.107 -24.661 1.00 92.00 96 ASN A CA 1
ATOM 855 C C . ASN A 1 96 ? 5.476 -5.577 -24.349 1.00 92.00 96 ASN A C 1
ATOM 857 O O . ASN A 1 96 ? 5.845 -5.392 -23.188 1.00 92.00 96 ASN A O 1
ATOM 861 N N . SER A 1 97 ? 6.223 -5.193 -25.384 1.00 90.00 97 SER A N 1
ATOM 862 C CA . SER A 1 97 ? 7.566 -4.614 -25.246 1.00 90.00 97 SER A CA 1
ATOM 863 C C . SER A 1 97 ? 7.605 -3.307 -24.438 1.00 90.00 97 SER A C 1
ATOM 865 O O . SER A 1 97 ? 8.640 -2.970 -23.863 1.00 90.00 97 SER A O 1
ATOM 867 N N . LYS A 1 98 ? 6.478 -2.588 -24.338 1.00 88.25 98 LYS A N 1
ATOM 868 C CA . LYS A 1 98 ? 6.319 -1.333 -23.583 1.00 88.25 98 LYS A CA 1
ATOM 869 C C . LYS A 1 98 ? 5.745 -1.530 -22.172 1.00 88.25 98 LYS A C 1
ATOM 871 O O . LYS A 1 98 ? 5.383 -0.540 -21.537 1.00 88.25 98 LYS A O 1
ATOM 876 N N . ILE A 1 99 ? 5.672 -2.764 -21.660 1.00 90.19 99 ILE A N 1
ATOM 877 C CA . ILE A 1 99 ? 5.056 -3.064 -20.354 1.00 90.19 99 ILE A CA 1
ATOM 878 C C . ILE A 1 99 ? 5.671 -2.274 -19.195 1.00 90.19 99 ILE A C 1
ATOM 880 O O . ILE A 1 99 ? 4.942 -1.838 -18.314 1.00 90.19 99 ILE A O 1
ATOM 884 N N . ASP A 1 100 ? 6.979 -2.000 -19.231 1.00 84.31 100 ASP A N 1
ATOM 885 C CA . ASP A 1 100 ? 7.647 -1.186 -18.208 1.00 84.31 100 ASP A CA 1
ATOM 886 C C . ASP A 1 100 ? 7.015 0.209 -18.090 1.00 84.31 100 ASP A C 1
ATOM 888 O O . ASP A 1 100 ? 6.780 0.694 -16.987 1.00 84.31 100 ASP A O 1
ATOM 892 N N . LYS A 1 101 ? 6.717 0.843 -19.233 1.00 84.50 101 LYS A N 1
ATOM 893 C CA . LYS A 1 101 ? 6.119 2.181 -19.281 1.00 84.50 101 LYS A CA 1
ATOM 894 C C . LYS A 1 101 ? 4.684 2.158 -18.761 1.00 84.50 101 LYS A C 1
ATOM 896 O O . LYS A 1 101 ? 4.302 3.048 -18.014 1.00 84.50 101 LYS A O 1
ATOM 901 N N . ILE A 1 102 ? 3.912 1.140 -19.139 1.00 89.12 102 ILE A N 1
ATOM 902 C CA . ILE A 1 102 ? 2.517 0.984 -18.705 1.00 89.12 102 ILE A CA 1
ATOM 903 C C . ILE A 1 102 ? 2.457 0.745 -17.193 1.00 89.12 102 ILE A C 1
ATOM 905 O O . ILE A 1 102 ? 1.675 1.387 -16.500 1.00 89.12 102 ILE A O 1
ATOM 909 N N . LEU A 1 103 ? 3.317 -0.133 -16.667 1.00 87.38 103 LEU A N 1
ATOM 910 C CA . LEU A 1 103 ? 3.422 -0.386 -15.230 1.00 87.38 103 LEU A CA 1
ATOM 911 C C . LEU A 1 103 ? 3.833 0.871 -14.468 1.00 87.38 103 LEU A C 1
ATOM 913 O O . LEU A 1 103 ? 3.289 1.138 -13.403 1.00 87.38 103 LEU A O 1
ATOM 917 N N . PHE A 1 104 ? 4.772 1.646 -15.009 1.00 84.31 104 PHE A N 1
ATOM 918 C CA . PHE A 1 104 ? 5.184 2.905 -14.403 1.00 84.31 104 PHE A CA 1
ATOM 919 C C . PHE A 1 104 ? 4.025 3.909 -14.332 1.00 84.31 104 PHE A C 1
ATOM 921 O O . PHE A 1 104 ? 3.727 4.391 -13.247 1.00 84.31 104 PHE A O 1
ATOM 928 N N . GLN A 1 105 ? 3.306 4.126 -15.437 1.00 85.94 105 GLN A N 1
ATOM 929 C CA . GLN A 1 105 ? 2.131 5.008 -15.475 1.00 85.94 105 GLN A CA 1
ATOM 930 C C . GLN A 1 105 ? 1.027 4.553 -14.512 1.00 85.94 105 GLN A C 1
ATOM 932 O O . GLN A 1 105 ? 0.442 5.367 -13.805 1.00 85.94 105 GLN A O 1
ATOM 937 N N . PHE A 1 106 ? 0.763 3.245 -14.445 1.00 89.56 106 PHE A N 1
ATOM 938 C CA . PHE A 1 106 ? -0.184 2.685 -13.484 1.00 89.56 106 PHE A CA 1
ATOM 939 C C . PHE A 1 106 ? 0.237 2.975 -12.040 1.00 89.56 106 PHE A C 1
ATOM 941 O O . PHE A 1 106 ? -0.595 3.354 -11.223 1.00 89.56 106 PHE A O 1
ATOM 948 N N . LEU A 1 107 ? 1.523 2.806 -11.720 1.00 87.19 107 LEU A N 1
ATOM 949 C CA . LEU A 1 107 ? 2.042 3.086 -10.384 1.00 87.19 107 LEU A CA 1
ATOM 950 C C . LEU A 1 107 ? 1.990 4.577 -10.041 1.00 87.19 107 LEU A C 1
ATOM 952 O O . LEU A 1 107 ? 1.731 4.893 -8.886 1.00 87.19 107 LEU A O 1
ATOM 956 N N . GLU A 1 108 ? 2.225 5.476 -10.998 1.00 84.31 108 GLU A N 1
ATOM 957 C CA . GLU A 1 108 ? 2.075 6.924 -10.792 1.00 84.31 108 GLU A CA 1
ATOM 958 C C . GLU A 1 108 ? 0.636 7.273 -10.405 1.00 84.31 108 GLU A C 1
ATOM 960 O O . GLU A 1 108 ? 0.412 7.762 -9.298 1.00 84.31 108 GLU A O 1
ATOM 965 N N . ILE A 1 109 ? -0.335 6.897 -11.244 1.00 87.44 109 ILE A N 1
ATOM 966 C CA . ILE A 1 109 ? -1.763 7.149 -10.998 1.00 87.44 109 ILE A CA 1
ATOM 967 C C . ILE A 1 109 ? -2.197 6.525 -9.667 1.00 87.44 109 ILE A C 1
ATOM 969 O O . ILE A 1 109 ? -2.773 7.194 -8.811 1.00 87.44 109 ILE A O 1
ATOM 973 N N . ALA A 1 110 ? -1.861 5.250 -9.445 1.00 88.31 110 ALA A N 1
ATOM 974 C CA . ALA A 1 110 ? -2.228 4.558 -8.218 1.00 88.31 110 ALA A CA 1
ATOM 975 C C . ALA A 1 110 ? -1.609 5.222 -6.980 1.00 88.31 110 ALA A C 1
ATOM 977 O O . ALA A 1 110 ? -2.265 5.305 -5.946 1.00 88.31 110 ALA A O 1
ATOM 978 N N . ASN A 1 111 ? -0.365 5.704 -7.047 1.00 85.69 111 ASN A N 1
ATOM 979 C CA . ASN A 1 111 ? 0.258 6.391 -5.916 1.00 85.69 111 ASN A CA 1
ATOM 980 C C . ASN A 1 111 ? -0.436 7.720 -5.610 1.00 85.69 111 ASN A C 1
ATOM 982 O O . ASN A 1 111 ? -0.693 7.999 -4.440 1.00 85.69 111 ASN A O 1
ATOM 986 N N . GLU A 1 112 ? -0.761 8.518 -6.626 1.00 83.62 112 GLU A N 1
ATOM 987 C CA . GLU A 1 112 ? -1.488 9.780 -6.454 1.00 83.62 112 GLU A CA 1
ATOM 988 C C . GLU A 1 112 ? -2.856 9.556 -5.803 1.00 83.62 112 GLU A C 1
ATOM 990 O O . GLU A 1 112 ? -3.192 10.197 -4.802 1.00 83.62 112 GLU A O 1
ATOM 995 N N . GLU A 1 113 ? -3.607 8.572 -6.300 1.00 90.50 113 GLU A N 1
ATOM 996 C CA . GLU A 1 113 ? -4.888 8.166 -5.724 1.00 90.50 113 GLU A CA 1
ATOM 997 C C . GLU A 1 113 ? -4.735 7.682 -4.278 1.00 90.50 113 GLU A C 1
ATOM 999 O O . GLU A 1 113 ? -5.514 8.067 -3.403 1.00 90.50 113 GLU A O 1
ATOM 1004 N N . GLN A 1 114 ? -3.717 6.862 -3.987 1.00 88.69 114 GLN A N 1
ATOM 1005 C CA . GLN A 1 114 ? -3.454 6.382 -2.629 1.00 88.69 114 GLN A CA 1
ATOM 1006 C C . GLN A 1 114 ? -3.129 7.532 -1.674 1.00 88.69 114 GLN A C 1
ATOM 1008 O O . GLN A 1 114 ? -3.671 7.551 -0.570 1.00 88.69 114 GLN A O 1
ATOM 1013 N N . ILE A 1 115 ? -2.308 8.501 -2.094 1.00 87.06 115 ILE A N 1
ATOM 1014 C CA . ILE A 1 115 ? -1.973 9.691 -1.299 1.00 87.06 115 ILE A CA 1
ATOM 1015 C C . ILE A 1 115 ? -3.239 10.490 -0.983 1.00 87.06 115 ILE A C 1
ATOM 1017 O O . ILE A 1 115 ? -3.446 10.903 0.160 1.00 87.06 115 ILE A O 1
ATOM 1021 N N . TYR A 1 116 ? -4.108 10.691 -1.974 1.00 89.62 116 TYR A N 1
ATOM 1022 C CA . TYR A 1 116 ? -5.360 11.417 -1.780 1.00 89.62 116 TYR A CA 1
ATOM 1023 C C . TYR A 1 116 ? -6.328 10.672 -0.847 1.00 89.62 116 TYR A C 1
ATOM 1025 O O . TYR A 1 116 ? -6.882 11.265 0.083 1.00 89.62 116 TYR A O 1
ATOM 1033 N N . LEU A 1 117 ? -6.484 9.356 -1.023 1.00 92.00 117 LEU A N 1
ATOM 1034 C CA . LEU A 1 117 ? -7.299 8.519 -0.139 1.00 92.00 117 LEU A CA 1
ATOM 1035 C C . LEU A 1 117 ? -6.757 8.496 1.294 1.00 92.00 117 LEU A C 1
ATOM 1037 O O . LEU A 1 117 ? -7.542 8.540 2.242 1.00 92.00 117 LEU A O 1
ATOM 1041 N N . ASP A 1 118 ? -5.435 8.452 1.467 1.00 89.44 118 ASP A N 1
ATOM 1042 C CA . ASP A 1 118 ? -4.793 8.517 2.780 1.00 89.44 118 ASP A CA 1
ATOM 1043 C C . ASP A 1 118 ? -5.014 9.873 3.451 1.00 89.44 118 ASP A C 1
ATOM 1045 O O . ASP A 1 118 ? -5.292 9.919 4.655 1.00 89.44 118 ASP A O 1
ATOM 1049 N N . PHE A 1 119 ? -4.970 10.965 2.687 1.00 91.44 119 PHE A N 1
ATOM 1050 C CA . PHE A 1 119 ? -5.300 12.301 3.176 1.00 91.44 119 PHE A CA 1
ATOM 1051 C C . PHE A 1 119 ? -6.753 12.384 3.665 1.00 91.44 119 PHE A C 1
ATOM 1053 O O . PHE A 1 119 ? -6.992 12.794 4.804 1.00 91.44 119 PHE A O 1
ATOM 1060 N N . ILE A 1 120 ? -7.722 11.934 2.858 1.00 94.75 120 ILE A N 1
ATOM 1061 C CA . ILE A 1 120 ? -9.142 11.922 3.248 1.00 94.75 120 ILE A CA 1
ATOM 1062 C C . ILE A 1 120 ? -9.350 11.053 4.491 1.00 94.75 120 ILE A C 1
ATOM 1064 O O . ILE A 1 120 ? -9.974 11.491 5.459 1.00 94.75 120 ILE A O 1
ATOM 1068 N N . ALA A 1 121 ? -8.809 9.832 4.492 1.00 93.94 121 ALA A N 1
ATOM 1069 C CA . ALA A 1 121 ? -8.930 8.913 5.617 1.00 93.94 121 ALA A CA 1
ATOM 1070 C C . ALA A 1 121 ? -8.352 9.513 6.905 1.00 93.94 121 ALA A C 1
ATOM 1072 O O . ALA A 1 121 ? -8.968 9.384 7.962 1.00 93.94 121 ALA A O 1
ATOM 1073 N N . THR A 1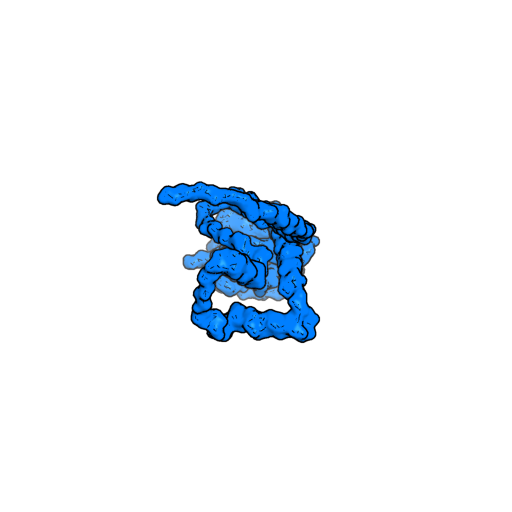 122 ? -7.224 10.222 6.812 1.00 93.12 122 THR A N 1
ATOM 1074 C CA . THR A 1 122 ? -6.601 10.919 7.946 1.00 93.12 122 THR A CA 1
ATOM 1075 C C . THR A 1 122 ? -7.527 11.990 8.509 1.00 93.12 122 THR A C 1
ATOM 1077 O O . THR A 1 122 ? -7.809 11.971 9.706 1.00 93.12 122 THR A O 1
ATOM 1080 N N . ARG A 1 123 ? -8.067 12.868 7.654 1.00 93.38 123 ARG A N 1
ATOM 1081 C CA . ARG A 1 123 ? -8.984 13.941 8.071 1.00 93.38 123 ARG A CA 1
ATOM 1082 C C . ARG A 1 123 ? -10.251 13.402 8.722 1.00 93.38 123 ARG A C 1
ATOM 1084 O O . ARG A 1 123 ? -10.651 13.872 9.783 1.00 93.38 123 ARG A O 1
ATOM 1091 N N . ILE A 1 124 ? -10.862 12.382 8.121 1.00 93.12 124 ILE A N 1
ATOM 1092 C CA . ILE A 1 124 ? -12.059 11.751 8.684 1.00 93.12 124 ILE A CA 1
ATOM 1093 C C . ILE A 1 124 ? -11.727 11.107 10.029 1.00 93.12 124 ILE A C 1
ATOM 1095 O O . ILE A 1 124 ? -12.451 11.325 10.999 1.00 93.12 124 ILE A O 1
ATOM 1099 N N . ARG A 1 125 ? -10.631 10.340 10.103 1.00 92.69 125 ARG A N 1
ATOM 1100 C CA . ARG A 1 125 ? -10.194 9.672 11.332 1.00 92.69 125 ARG A CA 1
ATOM 1101 C C . ARG A 1 125 ? -9.988 10.678 12.457 1.00 92.69 125 ARG A C 1
ATOM 1103 O O . ARG A 1 125 ? -10.473 10.428 13.550 1.00 92.69 125 ARG A O 1
ATOM 1110 N N . GLU A 1 126 ? -9.306 11.792 12.211 1.00 90.25 126 GLU A N 1
ATOM 1111 C CA . GLU A 1 126 ? -9.073 12.838 13.217 1.00 90.25 126 GLU A CA 1
ATOM 1112 C C . GLU A 1 126 ? -10.374 13.425 13.776 1.00 90.25 126 GLU A C 1
ATOM 1114 O O . GLU A 1 126 ? -10.455 13.654 14.980 1.00 90.25 126 GLU A O 1
ATOM 1119 N N . ASN A 1 127 ? -11.410 13.568 12.945 1.00 90.19 127 ASN A N 1
ATOM 1120 C CA . ASN A 1 127 ? -12.718 14.072 13.372 1.00 90.19 127 ASN A CA 1
ATOM 1121 C C . ASN A 1 127 ? -13.527 13.056 14.199 1.00 90.19 127 ASN A C 1
ATOM 1123 O O . ASN A 1 127 ? -14.244 13.439 15.122 1.00 90.19 127 ASN A O 1
ATOM 1127 N N . ILE A 1 128 ? -13.434 11.759 13.882 1.00 89.44 128 ILE A N 1
ATOM 1128 C CA . ILE A 1 128 ? -14.183 10.699 14.589 1.00 89.44 128 ILE A CA 1
ATOM 1129 C C . ILE A 1 128 ? -13.401 10.083 15.759 1.00 89.44 128 ILE A C 1
ATOM 1131 O O . ILE A 1 128 ? -13.962 9.339 16.568 1.00 89.44 128 ILE A O 1
ATOM 1135 N N . GLN A 1 129 ? -12.099 10.354 15.851 1.00 88.44 129 GLN A N 1
ATOM 1136 C CA . GLN A 1 129 ? -11.224 9.836 16.892 1.00 88.44 129 GLN A CA 1
ATOM 1137 C C . GLN A 1 129 ? -11.250 10.755 18.114 1.00 88.44 129 GLN A C 1
ATOM 1139 O O . GLN A 1 129 ? -10.931 11.937 18.046 1.00 88.44 129 GLN A O 1
ATOM 1144 N N . LYS A 1 130 ? -11.550 10.184 19.279 1.00 84.31 130 LYS A N 1
ATOM 1145 C CA . LYS A 1 130 ? -11.536 10.887 20.565 1.00 84.31 130 LYS A CA 1
ATOM 1146 C C . LYS A 1 130 ? -10.410 10.334 21.427 1.00 84.31 130 LYS A C 1
ATOM 1148 O O . LYS A 1 130 ? -10.339 9.133 21.687 1.00 84.31 130 LYS A O 1
ATOM 1153 N N . LYS A 1 131 ? -9.522 11.214 21.888 1.00 79.06 131 LYS A N 1
ATOM 1154 C CA . LYS A 1 131 ? -8.514 10.880 22.900 1.00 79.06 131 LYS A CA 1
ATOM 1155 C C . LYS A 1 131 ? -9.092 11.212 24.272 1.00 79.06 131 LYS A C 1
ATOM 1157 O O . LYS A 1 131 ? -9.438 12.360 24.531 1.00 79.06 131 LYS A O 1
ATOM 1162 N N . LYS A 1 132 ? -9.226 10.209 25.140 1.00 72.25 132 LYS A N 1
ATOM 1163 C CA . LYS A 1 132 ? -9.668 10.389 26.529 1.00 72.25 132 LYS A CA 1
ATOM 1164 C C . LYS A 1 132 ? -8.668 9.733 27.466 1.00 72.25 132 LYS A C 1
ATOM 1166 O O . LYS A 1 132 ? -8.511 8.512 27.456 1.00 72.25 132 LYS A O 1
ATOM 1171 N N . ASN A 1 133 ? -8.012 10.542 28.292 1.00 69.06 133 ASN A N 1
ATOM 1172 C CA . ASN A 1 133 ? -6.983 10.122 29.244 1.00 69.06 133 ASN A CA 1
ATOM 1173 C C . ASN A 1 133 ? -5.902 9.253 28.561 1.00 69.06 133 ASN A C 1
ATOM 1175 O O . ASN A 1 133 ? -5.130 9.753 27.750 1.00 69.06 133 ASN A O 1
ATOM 1179 N N . LYS A 1 134 ? -5.883 7.944 28.856 1.00 67.00 134 LYS A N 1
ATOM 1180 C CA . LYS A 1 134 ? -4.940 6.935 28.333 1.00 67.00 134 LYS A CA 1
ATOM 1181 C C . LYS A 1 134 ? -5.526 6.062 27.211 1.00 67.00 134 LYS A C 1
ATOM 1183 O O . LYS A 1 134 ? -5.068 4.944 26.998 1.00 67.00 134 LYS A O 1
ATOM 1188 N N . ARG A 1 135 ? -6.593 6.511 26.544 1.00 72.12 135 ARG A N 1
ATOM 1189 C CA . ARG A 1 135 ? -7.325 5.711 25.552 1.00 72.12 135 ARG A CA 1
ATOM 1190 C C . ARG A 1 135 ? -7.592 6.488 24.288 1.00 72.12 135 ARG A C 1
ATOM 1192 O O . ARG A 1 135 ? -7.843 7.695 24.312 1.00 72.12 135 ARG A O 1
ATOM 1199 N N . ILE A 1 136 ? -7.613 5.738 23.198 1.00 79.75 136 ILE A N 1
ATOM 1200 C CA . ILE A 1 136 ? -8.050 6.222 21.903 1.00 79.75 136 ILE A CA 1
ATOM 1201 C C . ILE A 1 136 ? -9.342 5.487 21.557 1.00 79.75 136 ILE A C 1
ATOM 1203 O O . ILE A 1 136 ? -9.379 4.255 21.521 1.00 79.75 136 ILE A O 1
ATOM 1207 N N . GLU A 1 137 ? -10.401 6.259 21.343 1.00 84.75 137 GLU A N 1
ATOM 1208 C CA . GLU A 1 137 ? -11.713 5.774 20.925 1.00 84.75 137 GLU A CA 1
ATOM 1209 C C . GLU A 1 137 ? -11.978 6.230 19.489 1.00 84.75 137 GLU A C 1
ATOM 1211 O O . GLU A 1 137 ? -11.635 7.354 19.121 1.00 84.75 137 GLU A O 1
ATOM 1216 N N . LEU A 1 138 ? -12.612 5.376 18.689 1.00 87.19 138 LEU A N 1
ATOM 1217 C CA . LEU A 1 138 ? -13.078 5.712 17.347 1.00 87.19 138 LEU A CA 1
ATOM 1218 C C . LEU A 1 138 ? -14.602 5.641 17.311 1.00 87.19 138 LEU A C 1
ATOM 1220 O O . LEU A 1 138 ? -15.191 4.603 17.624 1.00 87.19 138 LEU A O 1
ATOM 1224 N N . GLU A 1 139 ? -15.242 6.751 16.954 1.00 86.56 139 GLU A N 1
ATOM 1225 C CA . GLU A 1 139 ? -16.686 6.826 16.775 1.00 86.56 139 GLU A CA 1
ATOM 1226 C C . GLU A 1 139 ? -17.090 6.195 15.436 1.00 86.56 139 GLU A C 1
ATOM 1228 O O . GLU A 1 139 ? -16.641 6.602 14.368 1.00 86.56 139 GLU A O 1
ATOM 1233 N N . THR A 1 140 ? -17.928 5.161 15.495 1.00 85.25 140 THR A N 1
ATOM 1234 C CA . THR A 1 140 ? -18.242 4.306 14.337 1.00 85.25 140 THR A CA 1
ATOM 1235 C C . THR A 1 140 ? -19.591 4.606 13.678 1.00 85.25 140 THR A C 1
ATOM 1237 O O . THR A 1 140 ? -19.916 4.003 12.658 1.00 85.25 140 THR A O 1
ATOM 1240 N N . SER A 1 141 ? -20.366 5.543 14.236 1.00 84.69 141 SER A N 1
ATOM 1241 C CA . SER A 1 141 ? -21.684 5.948 13.727 1.00 84.69 141 SER A CA 1
ATOM 1242 C C . SER A 1 141 ? -21.596 6.432 12.278 1.00 84.69 141 SER A C 1
ATOM 1244 O O . SER A 1 141 ? -22.235 5.860 11.406 1.00 84.69 141 SER A O 1
ATOM 1246 N N . ILE A 1 142 ? -20.743 7.424 12.017 1.00 85.06 142 ILE A N 1
ATOM 1247 C CA . ILE A 1 142 ? -20.499 7.989 10.681 1.00 85.06 142 ILE A CA 1
ATOM 1248 C C . ILE A 1 142 ? -19.625 7.047 9.843 1.00 85.06 142 ILE A C 1
ATOM 1250 O O . ILE A 1 142 ? -19.843 6.882 8.647 1.00 85.06 142 ILE A O 1
ATOM 1254 N N . PHE A 1 143 ? -18.663 6.377 10.484 1.00 89.25 143 PHE A N 1
ATOM 1255 C CA . PHE A 1 143 ? -17.727 5.451 9.843 1.00 89.25 143 PHE A CA 1
ATOM 1256 C C . PHE A 1 143 ? -18.418 4.358 9.015 1.00 89.25 143 PHE A C 1
ATOM 1258 O O . PHE A 1 143 ? -17.970 4.054 7.913 1.00 89.25 143 PHE A O 1
ATOM 1265 N N . LEU A 1 144 ? -19.505 3.774 9.531 1.00 88.44 144 LEU A N 1
ATOM 1266 C CA . LEU A 1 144 ? -20.223 2.682 8.866 1.00 88.44 144 LEU A CA 1
ATOM 1267 C C . LEU A 1 144 ? -20.904 3.101 7.554 1.00 88.44 144 LEU A C 1
ATOM 1269 O O . LEU A 1 144 ? -21.169 2.237 6.721 1.00 88.44 144 LEU A O 1
ATOM 1273 N N . PHE A 1 145 ? -21.154 4.398 7.356 1.00 90.25 145 PHE A N 1
ATOM 1274 C CA . PHE A 1 145 ? -21.719 4.937 6.115 1.00 90.25 145 PHE A CA 1
ATOM 1275 C C . PHE A 1 145 ? -20.654 5.255 5.058 1.00 90.25 145 PHE A C 1
ATOM 1277 O O . PHE A 1 145 ? -20.992 5.546 3.913 1.00 90.25 145 PHE A O 1
ATOM 1284 N N . LEU A 1 146 ? -19.366 5.199 5.411 1.00 92.50 146 LEU A N 1
ATOM 1285 C CA . LEU A 1 146 ? -18.285 5.468 4.467 1.00 92.50 146 LEU A CA 1
ATOM 1286 C C . LEU A 1 146 ? -18.105 4.304 3.481 1.00 92.50 146 LEU A C 1
ATOM 1288 O O . LEU A 1 146 ? -18.311 3.149 3.852 1.00 92.50 146 LEU A O 1
ATOM 1292 N N . PRO A 1 147 ? -17.614 4.559 2.258 1.00 94.31 147 PRO A N 1
ATOM 1293 C CA . PRO A 1 147 ? -17.163 3.507 1.354 1.00 94.31 147 PRO A CA 1
ATOM 1294 C C . PRO A 1 147 ? -16.118 2.580 1.995 1.00 94.31 147 PRO A C 1
ATOM 1296 O O . PRO A 1 147 ? -15.217 3.027 2.711 1.00 94.31 147 PRO A O 1
ATOM 1299 N N . ILE A 1 148 ? -16.180 1.285 1.667 1.00 93.75 148 ILE A N 1
ATOM 1300 C CA . ILE A 1 148 ? -15.277 0.244 2.197 1.00 93.75 148 ILE A CA 1
ATOM 1301 C C . ILE A 1 148 ? -13.779 0.613 2.083 1.00 93.75 148 ILE A C 1
ATOM 1303 O O . ILE A 1 148 ? -13.043 0.362 3.043 1.00 93.75 148 ILE A O 1
ATOM 1307 N N . PRO A 1 149 ? -13.278 1.222 0.983 1.00 93.31 149 PRO A N 1
ATOM 1308 C CA . PRO A 1 149 ? -11.874 1.632 0.900 1.00 93.31 149 PRO A CA 1
ATOM 1309 C C . PRO A 1 149 ? -11.459 2.602 2.015 1.00 93.31 149 PRO A C 1
ATOM 1311 O O . PRO A 1 149 ? -10.413 2.409 2.638 1.00 93.31 149 PRO A O 1
ATOM 1314 N N . LEU A 1 150 ? -12.304 3.591 2.326 1.00 94.88 150 LEU A N 1
ATOM 1315 C CA . LEU A 1 150 ? -12.057 4.550 3.404 1.00 94.88 150 LEU A CA 1
ATOM 1316 C C . LEU A 1 150 ? -12.152 3.880 4.772 1.00 94.88 150 LEU A C 1
ATOM 1318 O O . LEU A 1 150 ? -11.285 4.106 5.615 1.00 94.88 150 LEU A O 1
ATOM 1322 N N . GLN A 1 151 ? -13.130 2.991 4.973 1.00 94.38 151 GLN A N 1
ATOM 1323 C CA . GLN A 1 151 ? -13.233 2.215 6.209 1.00 94.38 151 GLN A CA 1
ATOM 1324 C C . GLN A 1 151 ? -11.939 1.432 6.493 1.00 94.38 151 GLN A C 1
ATOM 1326 O O . GLN A 1 151 ? -11.381 1.514 7.588 1.00 94.38 151 GLN A O 1
ATOM 1331 N N . ARG A 1 152 ? -11.404 0.726 5.486 1.00 95.00 152 ARG A N 1
ATOM 1332 C CA . ARG A 1 152 ? -10.144 -0.033 5.592 1.00 95.00 152 ARG A CA 1
ATOM 1333 C C . ARG A 1 152 ? -8.948 0.860 5.913 1.00 95.00 152 ARG A C 1
ATOM 1335 O O . ARG A 1 152 ? -8.138 0.497 6.766 1.00 95.00 152 ARG A O 1
ATOM 1342 N N . LYS A 1 153 ? -8.827 2.011 5.244 1.00 94.12 153 LYS A N 1
ATOM 1343 C CA . LYS A 1 153 ? -7.734 2.974 5.461 1.00 94.12 153 LYS A CA 1
ATOM 1344 C C . LYS A 1 153 ? -7.776 3.575 6.864 1.00 94.12 153 LYS A C 1
ATOM 1346 O O . LYS A 1 153 ? -6.765 3.552 7.559 1.00 94.12 153 LYS A O 1
ATOM 1351 N N . ILE A 1 154 ? -8.946 4.025 7.314 1.00 94.19 154 ILE A N 1
ATOM 1352 C CA . ILE A 1 154 ? -9.145 4.586 8.657 1.00 94.19 154 ILE A CA 1
ATOM 1353 C C . ILE A 1 154 ? -8.779 3.557 9.729 1.00 94.19 154 ILE A C 1
ATOM 1355 O O . ILE A 1 154 ? -8.042 3.875 10.659 1.00 94.19 154 ILE A O 1
ATOM 1359 N N . ILE A 1 155 ? -9.241 2.312 9.586 1.00 92.31 155 ILE A N 1
ATOM 1360 C CA . ILE A 1 155 ? -8.924 1.232 10.526 1.00 92.31 155 ILE A CA 1
ATOM 1361 C C . ILE A 1 155 ? -7.435 0.900 10.518 1.00 92.31 155 ILE A C 1
ATOM 1363 O O . ILE A 1 155 ? -6.849 0.743 11.586 1.00 92.31 155 ILE A O 1
ATOM 1367 N N . ARG A 1 156 ? -6.803 0.824 9.341 1.00 92.69 156 ARG A N 1
ATOM 1368 C CA . ARG A 1 156 ? -5.352 0.636 9.233 1.00 92.69 156 ARG A CA 1
ATOM 1369 C C . ARG A 1 156 ? -4.605 1.717 10.013 1.00 92.69 156 ARG A C 1
ATOM 1371 O O . ARG A 1 156 ? -3.828 1.366 10.893 1.00 92.69 156 ARG A O 1
ATOM 1378 N N . GLN A 1 157 ? -4.884 2.990 9.736 1.00 91.19 157 GLN A N 1
ATOM 1379 C CA . GLN A 1 157 ? -4.232 4.117 10.410 1.00 91.19 157 GLN A CA 1
ATOM 1380 C C . GLN A 1 157 ? -4.495 4.103 11.921 1.00 91.19 157 GLN A C 1
ATOM 1382 O O . GLN A 1 157 ? -3.590 4.329 12.717 1.00 91.19 157 GLN A O 1
ATOM 1387 N N . PHE A 1 158 ? -5.729 3.801 12.331 1.00 89.31 158 PHE A N 1
ATOM 1388 C CA . PHE A 1 158 ? -6.094 3.687 13.739 1.00 89.31 158 PHE A CA 1
ATOM 1389 C C . PHE A 1 158 ? -5.288 2.589 14.445 1.00 89.31 158 PHE A C 1
ATOM 1391 O O . PHE A 1 158 ? -4.721 2.833 15.505 1.00 89.31 158 PHE A O 1
ATOM 1398 N N . LEU A 1 159 ? -5.182 1.401 13.845 1.00 87.31 159 LEU A N 1
ATOM 1399 C CA . LEU A 1 159 ? -4.383 0.300 14.384 1.00 87.31 159 LEU A CA 1
ATOM 1400 C C . LEU A 1 159 ? -2.882 0.634 14.402 1.00 87.31 159 LEU A C 1
ATOM 1402 O O . LEU A 1 159 ? -2.210 0.321 15.378 1.00 87.31 159 LEU A O 1
ATOM 1406 N N . GLU A 1 160 ? -2.356 1.297 13.370 1.00 87.12 160 GLU A N 1
ATOM 1407 C CA . GLU A 1 160 ? -0.943 1.703 13.290 1.00 87.12 160 GLU A CA 1
ATOM 1408 C C . GLU A 1 160 ? -0.558 2.722 14.378 1.00 87.12 160 GLU A C 1
ATOM 1410 O O . GLU A 1 160 ? 0.554 2.666 14.893 1.00 87.12 160 GLU A O 1
ATOM 1415 N N . ILE A 1 161 ? -1.477 3.596 14.808 1.00 83.81 161 ILE A N 1
ATOM 1416 C CA . ILE A 1 161 ? -1.245 4.508 15.948 1.00 83.81 161 ILE A CA 1
ATOM 1417 C C . ILE A 1 161 ? -1.127 3.738 17.269 1.00 83.81 161 ILE A C 1
ATOM 1419 O O . ILE A 1 161 ? -0.403 4.139 18.179 1.00 83.81 161 ILE A O 1
ATOM 1423 N N . LEU A 1 162 ? -1.878 2.649 17.398 1.00 77.69 162 LEU A N 1
ATOM 1424 C CA . LEU A 1 162 ? -2.004 1.895 18.641 1.00 77.69 162 LEU A CA 1
ATOM 1425 C C . LEU A 1 162 ? -0.894 0.864 18.835 1.00 77.69 162 LEU A C 1
ATOM 1427 O O . LEU A 1 162 ? -0.670 0.405 19.954 1.00 77.69 162 LEU A O 1
ATOM 1431 N N . ILE A 1 163 ? -0.234 0.462 17.750 1.00 76.94 163 ILE A N 1
ATOM 1432 C CA . ILE A 1 163 ? 0.595 -0.736 17.711 1.00 76.94 163 ILE A CA 1
ATOM 1433 C C . ILE A 1 163 ? 1.943 -0.405 17.077 1.00 76.94 163 ILE A C 1
ATOM 1435 O O . ILE A 1 163 ? 2.015 0.124 15.977 1.00 76.94 163 ILE A O 1
ATOM 1439 N N . LYS A 1 164 ? 3.037 -0.830 17.719 1.00 73.25 164 LYS A N 1
ATOM 1440 C CA . LYS A 1 164 ? 4.398 -0.720 17.155 1.00 73.25 164 LYS A CA 1
ATOM 1441 C C . LYS A 1 164 ? 4.701 -1.751 16.049 1.00 73.25 164 LYS A C 1
ATOM 1443 O O . LYS A 1 164 ? 5.776 -1.727 15.460 1.00 73.25 164 LYS A O 1
ATOM 1448 N N . LYS A 1 165 ? 3.790 -2.697 15.790 1.00 76.81 165 LYS A N 1
ATOM 1449 C CA . LYS A 1 165 ? 3.937 -3.783 14.800 1.00 76.81 165 LYS A CA 1
ATOM 1450 C C . LYS A 1 165 ? 3.154 -3.500 13.517 1.00 76.81 165 LYS A C 1
ATOM 1452 O O . LYS A 1 165 ? 2.161 -2.782 13.510 1.00 76.81 165 LYS A O 1
ATOM 1457 N N . LYS A 1 166 ? 3.568 -4.150 12.425 1.00 81.88 166 LYS A N 1
ATOM 1458 C CA . LYS A 1 166 ? 2.961 -3.992 11.096 1.00 81.88 166 LYS A CA 1
ATOM 1459 C C . LYS A 1 166 ? 1.528 -4.534 11.036 1.00 81.88 166 LYS A C 1
ATOM 1461 O O . LYS A 1 166 ? 1.297 -5.726 11.243 1.00 81.88 166 LYS A O 1
ATOM 1466 N N . VAL A 1 167 ? 0.584 -3.684 10.632 1.00 87.62 167 VAL A N 1
ATOM 1467 C CA . VAL A 1 167 ? -0.823 -4.054 10.427 1.00 87.62 167 VAL A CA 1
ATOM 1468 C C . VAL A 1 167 ? -1.007 -4.804 9.098 1.00 87.62 167 VAL A C 1
ATOM 1470 O O . VAL A 1 167 ? -0.796 -4.273 8.001 1.00 87.62 167 VAL A O 1
ATOM 1473 N N . LYS A 1 168 ? -1.404 -6.075 9.204 1.00 89.19 168 LYS A N 1
ATOM 1474 C CA . LYS A 1 168 ? -1.803 -6.969 8.106 1.00 89.19 168 LYS A CA 1
ATOM 1475 C C . LYS A 1 168 ? -3.284 -6.820 7.739 1.00 89.19 168 LYS A C 1
ATOM 1477 O O . LYS A 1 168 ? -4.105 -6.443 8.570 1.00 89.19 168 LYS A O 1
ATOM 1482 N N . TYR A 1 169 ? -3.620 -7.223 6.512 1.00 89.50 169 TYR A N 1
ATOM 1483 C CA . TYR A 1 169 ? -4.989 -7.241 5.979 1.00 89.50 169 TYR A CA 1
ATOM 1484 C C . TYR A 1 169 ? -5.986 -7.974 6.893 1.00 89.50 169 TYR A C 1
ATOM 1486 O O . TYR A 1 169 ? -7.043 -7.435 7.202 1.00 89.50 169 TYR A O 1
ATOM 1494 N N . TYR A 1 170 ? -5.598 -9.141 7.423 1.00 88.75 170 TYR A N 1
ATOM 1495 C CA . TYR A 1 170 ? -6.413 -9.920 8.364 1.00 88.75 170 TYR A CA 1
ATOM 1496 C C . TYR A 1 170 ? -6.908 -9.101 9.569 1.00 88.75 170 TYR A C 1
ATOM 1498 O O . TYR A 1 170 ? -8.058 -9.237 9.978 1.00 88.75 170 TYR A O 1
ATOM 1506 N N . HIS A 1 171 ? -6.061 -8.232 10.133 1.00 87.38 171 HIS A N 1
ATOM 1507 C CA . HIS A 1 171 ? -6.446 -7.412 11.283 1.00 87.38 171 HIS A CA 1
ATOM 1508 C C . HIS A 1 171 ? -7.490 -6.357 10.902 1.00 87.38 171 HIS A C 1
ATOM 1510 O O . HIS A 1 171 ? -8.404 -6.093 11.678 1.00 87.38 171 HIS A O 1
ATOM 1516 N N . ILE A 1 172 ? -7.386 -5.790 9.698 1.00 91.31 172 ILE A N 1
ATOM 1517 C CA . ILE A 1 172 ? -8.329 -4.789 9.187 1.00 91.31 172 ILE A CA 1
ATOM 1518 C C . ILE A 1 172 ? -9.699 -5.435 8.960 1.00 91.31 172 ILE A C 1
ATOM 1520 O O . ILE A 1 172 ? -10.701 -4.954 9.474 1.00 91.31 172 ILE A O 1
ATOM 1524 N N . GLU A 1 173 ? -9.758 -6.570 8.266 1.00 91.06 173 GLU A N 1
ATOM 1525 C CA . GLU A 1 173 ? -11.042 -7.229 7.990 1.00 91.06 173 GLU A CA 1
ATOM 1526 C C . GLU A 1 173 ? -11.720 -7.721 9.274 1.00 91.06 173 GLU A C 1
ATOM 1528 O O . GLU A 1 173 ? -12.908 -7.492 9.480 1.00 91.06 173 GLU A O 1
ATOM 1533 N N . LYS A 1 174 ? -10.965 -8.303 10.216 1.00 86.75 174 LYS A N 1
ATOM 1534 C CA . LYS A 1 174 ? -11.538 -8.762 11.492 1.00 86.75 174 LYS A CA 1
ATOM 1535 C C . LYS A 1 174 ? -12.088 -7.630 12.353 1.00 86.75 174 LYS A C 1
ATOM 1537 O O . LYS A 1 174 ? -13.057 -7.830 13.084 1.00 86.75 174 LYS A O 1
ATOM 1542 N N . THR A 1 175 ? -11.487 -6.448 12.282 1.00 87.56 175 THR A N 1
ATOM 1543 C CA . THR A 1 175 ? -11.996 -5.275 13.000 1.00 87.56 175 THR A CA 1
ATOM 1544 C C . THR A 1 175 ? -13.237 -4.701 12.334 1.00 87.56 175 THR A C 1
ATOM 1546 O O . THR A 1 175 ? -14.194 -4.391 13.039 1.00 87.56 175 THR A O 1
ATOM 1549 N N . LEU A 1 176 ? -13.290 -4.670 11.001 1.00 89.81 176 LEU A N 1
ATOM 1550 C CA . LEU A 1 176 ? -14.507 -4.325 10.260 1.00 89.81 176 LEU A CA 1
ATOM 1551 C C . LEU A 1 176 ? -15.656 -5.303 10.540 1.00 89.81 176 LEU A C 1
ATOM 1553 O O . LEU A 1 176 ? -16.782 -4.868 10.777 1.00 89.81 176 LEU A O 1
ATOM 1557 N N . GLU A 1 177 ? -15.391 -6.611 10.594 1.00 86.44 177 GLU A N 1
ATOM 1558 C CA . GLU A 1 177 ? -16.383 -7.621 10.994 1.00 86.44 177 GLU A CA 1
ATOM 1559 C C . GLU A 1 177 ? -16.946 -7.341 12.398 1.00 86.44 177 GLU A C 1
ATOM 1561 O O . GLU A 1 177 ? -18.151 -7.444 12.625 1.00 86.44 177 GLU A O 1
ATOM 1566 N N . LEU A 1 178 ? -16.089 -6.962 13.351 1.00 84.25 178 LEU A N 1
ATOM 1567 C CA . LEU A 1 178 ? -16.509 -6.653 14.718 1.00 84.25 178 LEU A CA 1
ATOM 1568 C C . LEU A 1 178 ? -17.407 -5.404 14.788 1.00 84.25 178 LEU A C 1
ATOM 1570 O O . LEU A 1 178 ? -18.380 -5.413 15.546 1.00 84.25 178 LEU A O 1
ATOM 1574 N N . ILE A 1 179 ? -17.114 -4.370 13.993 1.00 84.75 179 ILE A N 1
ATOM 1575 C CA . ILE A 1 179 ? -17.904 -3.128 13.934 1.00 84.75 179 ILE A CA 1
ATOM 1576 C C . ILE A 1 179 ? -19.238 -3.353 13.197 1.00 84.75 179 ILE A C 1
ATOM 1578 O O . ILE A 1 179 ? -20.275 -2.860 13.634 1.00 84.75 179 ILE A O 1
ATOM 1582 N N . SER A 1 180 ? -19.227 -4.104 12.092 1.00 80.06 180 SER A N 1
ATOM 1583 C CA . SER A 1 180 ? -20.384 -4.279 11.196 1.00 80.06 180 SER A CA 1
ATOM 1584 C C . SER A 1 180 ? -21.430 -5.279 11.689 1.00 80.06 180 SER A C 1
ATOM 1586 O O . SER A 1 180 ? -22.604 -5.179 11.326 1.00 80.06 180 SER A O 1
ATOM 1588 N N . GLN A 1 181 ? -21.053 -6.255 12.521 1.00 69.31 181 GLN A N 1
ATOM 1589 C CA . GLN A 1 181 ? -22.011 -7.238 13.020 1.00 69.31 181 GLN A CA 1
ATOM 1590 C C . GLN A 1 181 ? -23.120 -6.533 13.820 1.00 69.31 181 GLN A C 1
ATOM 1592 O O . GLN A 1 181 ? -22.877 -6.035 14.912 1.00 69.31 181 GLN A O 1
ATOM 1597 N N . LYS A 1 182 ? -24.373 -6.557 13.346 1.00 51.56 182 LYS A N 1
ATOM 1598 C CA . LYS A 1 182 ? -25.543 -6.171 14.164 1.00 51.56 182 LYS A CA 1
ATOM 1599 C C . LYS A 1 182 ? -25.911 -7.266 15.177 1.00 51.56 182 LYS A C 1
ATOM 1601 O O . LYS A 1 182 ? -26.298 -6.962 16.298 1.00 51.56 182 LYS A O 1
ATOM 1606 N N . LYS A 1 183 ? -25.681 -8.542 14.845 1.00 43.06 183 LYS A N 1
ATOM 1607 C CA . LYS A 1 183 ? -25.853 -9.710 15.731 1.00 43.06 183 LYS A CA 1
ATOM 1608 C C . LYS A 1 183 ? -24.840 -10.795 15.345 1.00 43.06 183 LYS A C 1
ATOM 1610 O O . LYS A 1 183 ? -24.867 -11.275 14.222 1.00 43.06 183 LYS A O 1
ATOM 1615 N N . SER A 1 184 ? -23.935 -11.185 16.243 1.00 37.09 184 SER A N 1
ATOM 1616 C CA . SER A 1 184 ? -23.190 -12.448 16.120 1.00 37.09 184 SER A CA 1
ATOM 1617 C C . SER A 1 184 ? -22.643 -12.880 17.485 1.00 37.09 184 SER A C 1
ATOM 1619 O O . SER A 1 184 ? -22.427 -12.057 18.376 1.00 37.09 184 SER A O 1
ATOM 1621 N N . LYS A 1 185 ? -22.564 -14.204 17.646 1.00 35.25 185 LYS A N 1
ATOM 1622 C CA . LYS A 1 185 ? -22.528 -15.007 18.879 1.00 35.25 185 LYS A CA 1
ATOM 1623 C C . LYS A 1 185 ? -21.657 -14.409 19.995 1.00 35.25 185 LYS A C 1
ATOM 1625 O O . LYS A 1 185 ? -20.496 -14.081 19.768 1.00 35.25 185 LYS A O 1
ATOM 1630 N N . LYS A 1 186 ? -22.199 -14.375 21.226 1.00 37.28 186 LYS A N 1
ATOM 1631 C CA . LYS A 1 186 ? -21.481 -14.106 22.491 1.00 37.28 186 LYS A CA 1
ATOM 1632 C C . LYS A 1 186 ? -20.258 -15.030 22.612 1.00 37.28 186 LYS A C 1
ATOM 1634 O O . LYS A 1 186 ? -20.335 -16.086 23.236 1.00 37.28 186 LYS A O 1
ATOM 1639 N N . ARG A 1 187 ? -19.112 -14.661 22.039 1.00 39.69 187 ARG A N 1
ATOM 1640 C CA . ARG A 1 187 ? -17.845 -15.337 22.324 1.00 39.69 187 ARG A CA 1
ATOM 1641 C C . ARG A 1 187 ? -17.352 -14.812 23.666 1.00 39.69 187 ARG A C 1
ATOM 1643 O O . ARG A 1 187 ? -16.792 -13.726 23.762 1.00 39.69 187 ARG A O 1
ATOM 1650 N N . LYS A 1 188 ? -17.650 -15.569 24.727 1.00 36.25 188 LYS A N 1
ATOM 1651 C CA . LYS A 1 188 ? -17.183 -15.313 26.094 1.00 36.25 188 LYS A CA 1
ATOM 1652 C C . LYS A 1 188 ? -15.655 -15.455 26.146 1.00 36.25 188 LYS A C 1
ATOM 1654 O O . LYS A 1 188 ? -15.148 -16.504 26.524 1.00 36.25 188 LYS A O 1
ATOM 1659 N N . TYR A 1 189 ? -14.911 -14.396 25.843 1.00 42.47 189 TYR A N 1
ATOM 1660 C CA . TYR A 1 189 ? -13.512 -14.296 26.266 1.00 42.47 189 TYR A CA 1
ATOM 1661 C C . TYR A 1 189 ? -13.481 -13.848 27.731 1.00 42.47 189 TYR A C 1
ATOM 1663 O O . TYR A 1 189 ? -13.331 -12.672 28.042 1.00 42.47 189 TYR A O 1
ATOM 1671 N N . LYS A 1 190 ? -13.700 -14.800 28.646 1.00 36.38 190 LYS A N 1
ATOM 1672 C CA . LYS A 1 190 ? -13.782 -14.547 30.096 1.00 36.38 190 LYS A CA 1
ATOM 1673 C C . LYS A 1 190 ? -12.421 -14.447 30.809 1.00 36.38 190 LYS A C 1
ATOM 1675 O O . LYS A 1 190 ? -12.425 -14.202 32.006 1.00 36.38 190 LYS A O 1
ATOM 1680 N N . LYS A 1 191 ? -11.282 -14.650 30.131 1.00 38.53 191 LYS A N 1
ATOM 1681 C CA . LYS A 1 191 ? -9.995 -14.896 30.821 1.00 38.53 191 LYS A CA 1
ATOM 1682 C C . LYS A 1 191 ? -8.921 -13.802 30.761 1.00 38.53 191 LYS A C 1
ATOM 1684 O O . LYS A 1 191 ? -7.992 -13.896 31.545 1.00 38.53 191 LYS A O 1
ATOM 1689 N N . PHE A 1 192 ? -9.030 -12.773 29.916 1.00 40.69 192 PHE A N 1
ATOM 1690 C CA . PHE A 1 192 ? -7.898 -11.843 29.700 1.00 40.69 192 PHE A CA 1
ATOM 1691 C C . PHE A 1 192 ? -8.144 -10.382 30.079 1.00 40.69 192 PHE A C 1
ATOM 1693 O O . PHE A 1 192 ? -7.251 -9.554 29.938 1.00 40.69 192 PHE A O 1
ATOM 1700 N N . VAL A 1 193 ? -9.331 -10.045 30.580 1.00 45.69 193 VAL A N 1
ATOM 1701 C CA . VAL A 1 193 ? -9.641 -8.672 30.987 1.00 45.69 193 VAL A CA 1
ATOM 1702 C C . VAL A 1 193 ? -9.879 -8.689 32.483 1.00 45.69 193 VAL A C 1
ATOM 1704 O O . VAL A 1 193 ? -10.910 -9.166 32.959 1.00 45.69 193 VAL A O 1
ATOM 1707 N N . ASN A 1 194 ? -8.873 -8.248 33.228 1.00 41.59 194 ASN A N 1
ATOM 1708 C CA . ASN A 1 194 ? -8.932 -8.199 34.677 1.00 41.59 194 ASN A CA 1
ATOM 1709 C C . ASN A 1 194 ? -10.104 -7.289 35.103 1.00 41.59 194 ASN A C 1
ATOM 1711 O O . ASN A 1 194 ? -10.287 -6.210 34.547 1.00 41.59 194 ASN A O 1
ATOM 1715 N N . ARG A 1 195 ? -10.930 -7.683 36.083 1.00 46.00 195 ARG A N 1
ATOM 1716 C CA . ARG A 1 195 ? -12.103 -6.870 36.495 1.00 46.00 195 ARG A CA 1
ATOM 1717 C C . ARG A 1 195 ? -11.709 -5.448 36.930 1.00 46.00 195 ARG A C 1
ATOM 1719 O O . ARG A 1 195 ? -12.505 -4.525 36.762 1.00 46.00 195 ARG A O 1
ATOM 1726 N N . LYS A 1 196 ? -10.476 -5.273 37.424 1.00 43.34 196 LYS A N 1
ATOM 1727 C CA . LYS A 1 196 ? -9.872 -3.965 37.727 1.00 43.34 196 LYS A CA 1
ATOM 1728 C C . LYS A 1 196 ? -9.729 -3.077 36.485 1.00 43.34 196 LYS A C 1
ATOM 1730 O O . LYS A 1 196 ? -10.203 -1.947 36.524 1.00 43.34 196 LYS A O 1
ATOM 1735 N N . SER A 1 197 ? -9.237 -3.602 35.359 1.00 48.56 197 SER A N 1
ATOM 1736 C CA . SER A 1 197 ? -9.091 -2.824 34.118 1.00 48.56 197 SER A CA 1
ATOM 1737 C C . SER A 1 197 ? -10.427 -2.489 33.449 1.00 48.56 197 SER A C 1
ATOM 1739 O O . SER A 1 197 ? -10.502 -1.575 32.643 1.00 48.56 197 SER A O 1
ATOM 1741 N N . ILE A 1 198 ? -11.521 -3.166 33.797 1.00 51.03 198 ILE A N 1
ATOM 1742 C CA . ILE A 1 198 ? -12.867 -2.805 33.321 1.00 51.03 198 ILE A CA 1
ATOM 1743 C C . ILE A 1 198 ? -13.413 -1.605 34.121 1.00 51.03 198 ILE A C 1
ATOM 1745 O O . ILE A 1 198 ? -13.944 -0.658 33.534 1.00 51.03 198 ILE A O 1
ATOM 1749 N N . LYS A 1 199 ? -13.233 -1.608 35.453 1.00 48.22 199 LYS A N 1
ATOM 1750 C CA . LYS A 1 199 ? -13.700 -0.540 36.360 1.00 48.22 199 LYS A CA 1
ATOM 1751 C C . LYS A 1 199 ? -12.860 0.735 36.269 1.00 48.22 199 LYS A C 1
ATOM 1753 O O . LYS A 1 199 ? -13.429 1.812 36.114 1.00 48.22 199 LYS A O 1
ATOM 1758 N N . GLU A 1 200 ? -11.531 0.615 36.263 1.00 49.03 200 GLU A N 1
ATOM 1759 C CA . GLU A 1 200 ? -10.599 1.731 36.007 1.00 49.03 200 GLU A CA 1
ATOM 1760 C C . GLU A 1 200 ? -10.893 2.4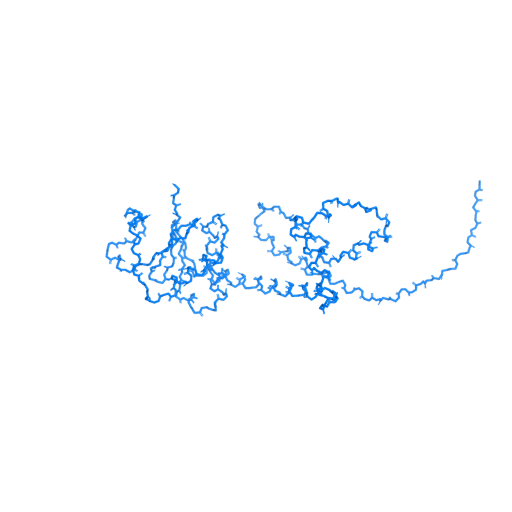09 34.666 1.00 49.03 200 GLU A C 1
ATOM 1762 O O . GLU A 1 200 ? -10.610 3.594 34.470 1.00 49.03 200 GLU A O 1
ATOM 1767 N N . PHE A 1 201 ? -11.511 1.655 33.744 1.00 49.91 201 PHE A N 1
ATOM 1768 C CA . PHE A 1 201 ? -11.825 2.123 32.414 1.00 49.91 201 PHE A CA 1
ATOM 1769 C C . PHE A 1 201 ? -13.281 2.599 32.223 1.00 49.91 201 PHE A C 1
ATOM 1771 O O . PHE A 1 201 ? -13.733 2.827 31.105 1.00 49.91 201 PHE A O 1
ATOM 1778 N N . GLY A 1 202 ? -14.015 2.866 33.307 1.00 47.81 202 GLY A N 1
ATOM 1779 C CA . GLY A 1 202 ? -15.323 3.538 33.254 1.00 47.81 202 GLY A CA 1
ATOM 1780 C C . GLY A 1 202 ? -16.484 2.672 32.744 1.00 47.81 202 GLY A C 1
ATOM 1781 O O . GLY A 1 202 ? -17.581 3.189 32.518 1.00 47.81 202 GLY A O 1
ATOM 1782 N N . PHE A 1 203 ? -16.282 1.360 32.589 1.00 49.34 203 PHE A N 1
ATOM 1783 C CA . PHE A 1 203 ? -17.369 0.410 32.366 1.00 49.34 203 PHE A CA 1
ATOM 1784 C C . PHE A 1 203 ? -17.987 0.035 33.721 1.00 49.34 203 PHE A C 1
ATOM 1786 O O . PHE A 1 203 ? -17.504 -0.850 34.428 1.00 49.34 203 PHE A O 1
ATOM 1793 N N . THR A 1 204 ? -19.049 0.740 34.114 1.00 38.44 204 THR A N 1
ATOM 1794 C CA . THR A 1 204 ? -19.789 0.456 35.354 1.00 38.44 204 THR A CA 1
ATOM 1795 C C . THR A 1 204 ? -20.610 -0.832 35.232 1.00 38.44 204 THR A C 1
ATOM 1797 O O . THR A 1 204 ? -21.041 -1.209 34.143 1.00 38.44 204 THR A O 1
ATOM 1800 N N . GLU A 1 205 ? -20.854 -1.527 36.347 1.00 42.31 205 GLU A N 1
ATOM 1801 C CA . GLU A 1 205 ? -21.534 -2.838 36.378 1.00 42.31 205 GLU A CA 1
ATOM 1802 C C . GLU A 1 205 ? -22.937 -2.821 35.737 1.00 42.31 205 GLU A C 1
ATOM 1804 O O . GLU A 1 205 ? -23.337 -3.797 35.105 1.00 42.31 205 GLU A O 1
ATOM 1809 N N . LYS A 1 206 ? -23.638 -1.675 35.755 1.00 40.22 206 LYS A N 1
ATOM 1810 C CA . LYS A 1 206 ? -24.927 -1.482 35.055 1.00 40.22 206 LYS A CA 1
ATOM 1811 C C . LYS A 1 206 ? -24.812 -1.420 33.517 1.00 40.22 206 LYS A C 1
ATOM 1813 O O . LYS A 1 206 ? -25.789 -1.696 32.829 1.00 40.22 206 LYS A O 1
ATOM 1818 N N . LYS A 1 207 ? -23.632 -1.102 32.970 1.00 44.53 207 LYS A N 1
ATOM 1819 C CA . LYS A 1 207 ? -23.331 -0.952 31.528 1.00 44.53 207 LYS A CA 1
ATOM 1820 C C . LYS A 1 207 ? -22.729 -2.211 30.882 1.00 44.53 207 LYS A C 1
ATOM 1822 O O . LYS A 1 207 ? -22.461 -2.229 29.686 1.00 44.53 207 LYS A O 1
ATOM 1827 N N . GLN A 1 208 ? -22.545 -3.293 31.641 1.00 48.59 208 GLN A N 1
ATOM 1828 C CA . GLN A 1 208 ? -21.885 -4.525 31.181 1.00 48.59 208 GLN A CA 1
ATOM 1829 C C . GLN A 1 208 ? -22.688 -5.367 30.172 1.00 48.59 208 GLN A C 1
ATOM 1831 O O . GLN A 1 208 ? -22.161 -6.359 29.667 1.00 48.59 208 GLN A O 1
ATOM 1836 N N . LYS A 1 209 ? -23.952 -5.029 29.879 1.00 46.19 209 LYS A N 1
ATOM 1837 C CA . LYS A 1 209 ? -24.853 -5.942 29.155 1.00 46.19 209 LYS A CA 1
ATOM 1838 C C . LYS A 1 209 ? -24.536 -6.129 27.662 1.00 46.19 209 LYS A C 1
ATOM 1840 O O . LYS A 1 209 ? -24.846 -7.203 27.153 1.00 46.19 209 LYS A O 1
ATOM 1845 N N . GLU A 1 210 ? -23.867 -5.194 26.977 1.00 56.12 210 GLU A N 1
ATOM 1846 C CA . GLU A 1 210 ? -23.610 -5.311 25.527 1.00 56.12 210 GLU A CA 1
ATOM 1847 C C . GLU A 1 210 ? -22.259 -4.717 25.091 1.00 56.12 210 GLU A C 1
ATOM 1849 O O . GLU A 1 210 ? -22.180 -3.606 24.575 1.00 56.12 210 GLU A O 1
ATOM 1854 N N . PHE A 1 211 ? -21.170 -5.467 25.265 1.00 61.88 211 PHE A N 1
ATOM 1855 C CA . PHE A 1 211 ? -19.895 -5.169 24.604 1.00 61.88 211 PHE A CA 1
ATOM 1856 C C . PHE A 1 211 ? -19.435 -6.364 23.768 1.00 61.88 211 PHE A C 1
ATOM 1858 O O . PHE A 1 211 ? -19.643 -7.523 24.138 1.00 61.88 211 PHE A O 1
ATOM 1865 N N . LYS A 1 212 ? -18.795 -6.083 22.633 1.00 71.06 212 LYS A N 1
ATOM 1866 C CA . LYS A 1 212 ? -18.091 -7.083 21.820 1.00 71.06 212 LYS A CA 1
ATOM 1867 C C . LYS A 1 212 ? -16.601 -6.912 22.021 1.00 71.06 212 LYS A C 1
ATOM 1869 O O . LYS A 1 212 ? -16.133 -5.786 22.147 1.00 71.06 212 LYS A O 1
ATOM 1874 N N . SER A 1 213 ? -15.859 -8.010 22.032 1.00 71.75 213 SER A N 1
ATOM 1875 C CA . SER A 1 213 ? -14.403 -7.963 22.084 1.00 71.75 213 SER A CA 1
ATOM 1876 C C . SER A 1 213 ? -13.776 -8.876 21.039 1.00 71.75 213 SER A C 1
ATOM 1878 O O . SER A 1 213 ? -14.328 -9.920 20.686 1.00 71.75 213 SER A O 1
ATOM 1880 N N . LEU A 1 214 ? -12.617 -8.462 20.537 1.00 74.19 214 LEU A N 1
ATOM 1881 C CA . LEU A 1 214 ? -11.800 -9.209 19.592 1.00 74.19 214 LEU A CA 1
ATOM 1882 C C . LEU A 1 214 ? -10.359 -9.193 20.071 1.00 74.19 214 LEU A C 1
ATOM 1884 O O . LEU A 1 214 ? -9.750 -8.134 20.216 1.00 74.19 214 LEU A O 1
ATOM 1888 N N . PHE A 1 215 ? -9.815 -10.387 20.271 1.00 72.94 215 PHE A N 1
ATOM 1889 C CA . PHE A 1 215 ? -8.384 -10.565 20.429 1.00 72.94 215 PHE A CA 1
ATOM 1890 C C . PHE A 1 215 ? -7.734 -10.624 19.047 1.00 72.94 215 PHE A C 1
ATOM 1892 O O . PHE A 1 215 ? -8.092 -11.461 18.214 1.00 72.94 215 PHE A O 1
ATOM 1899 N N . LEU A 1 216 ? -6.775 -9.737 18.809 1.00 69.06 216 LEU A N 1
ATOM 1900 C CA . LEU A 1 216 ? -5.935 -9.760 17.624 1.00 69.06 216 LEU A CA 1
ATOM 1901 C C . LEU A 1 216 ? -4.551 -10.298 18.024 1.00 69.06 216 LEU A C 1
ATOM 1903 O O . LEU A 1 216 ? -3.849 -9.638 18.800 1.00 69.06 216 LEU A O 1
ATOM 1907 N N . PRO A 1 217 ? -4.134 -11.475 17.517 1.00 64.94 217 PRO A N 1
ATOM 1908 C CA . PRO A 1 217 ? -2.865 -12.079 17.903 1.00 64.94 217 PRO A CA 1
ATOM 1909 C C . PRO A 1 217 ? -1.695 -11.155 17.558 1.00 64.94 217 PRO A C 1
ATOM 1911 O O . PRO A 1 217 ? -1.593 -10.650 16.439 1.00 64.94 217 PRO A O 1
ATOM 1914 N N . GLY A 1 218 ? -0.826 -10.926 18.545 1.00 64.12 218 GLY A N 1
ATOM 1915 C CA . GLY A 1 218 ? 0.326 -10.032 18.437 1.00 64.12 218 GLY A CA 1
ATOM 1916 C C . GLY A 1 218 ? 0.007 -8.535 18.515 1.00 64.12 218 GLY A C 1
ATOM 1917 O O . GLY A 1 218 ? 0.941 -7.747 18.384 1.00 64.12 218 GLY A O 1
ATOM 1918 N N . ILE A 1 219 ? -1.260 -8.154 18.724 1.00 68.44 219 ILE A N 1
ATOM 1919 C CA . ILE A 1 219 ? -1.735 -6.763 18.753 1.00 68.44 219 ILE A CA 1
ATOM 1920 C C . ILE A 1 219 ? -2.310 -6.382 20.119 1.00 68.44 219 ILE A C 1
ATOM 1922 O O . ILE A 1 219 ? -1.841 -5.425 20.723 1.00 68.44 219 ILE A O 1
ATOM 1926 N N . GLY A 1 220 ? -3.351 -7.073 20.588 1.00 69.25 220 GLY A N 1
ATOM 1927 C CA . GLY A 1 220 ? -4.140 -6.574 21.715 1.00 69.25 220 GLY A CA 1
ATOM 1928 C C . GLY A 1 220 ? -5.601 -6.993 21.685 1.00 69.25 220 GLY A C 1
ATOM 1929 O O . GLY A 1 220 ? -6.029 -7.782 20.837 1.00 69.25 220 GLY A O 1
ATOM 1930 N N . ILE A 1 221 ? -6.373 -6.434 22.618 1.00 72.25 221 ILE A N 1
ATOM 1931 C CA . ILE A 1 221 ? -7.820 -6.634 22.697 1.00 72.25 221 ILE A CA 1
ATOM 1932 C C . ILE A 1 221 ? -8.516 -5.342 22.271 1.00 72.25 221 ILE A C 1
ATOM 1934 O O . ILE A 1 221 ? -8.301 -4.270 22.839 1.00 72.25 221 ILE A O 1
ATOM 1938 N N . LEU A 1 222 ? -9.384 -5.463 21.272 1.00 75.75 222 LEU A N 1
ATOM 1939 C CA . LEU A 1 222 ? -10.303 -4.413 20.857 1.00 75.75 222 LEU A CA 1
ATOM 1940 C C . LEU A 1 222 ? -11.670 -4.659 21.469 1.00 75.75 222 LEU A C 1
ATOM 1942 O O . LEU A 1 222 ? -12.153 -5.791 21.473 1.00 75.75 222 LEU A O 1
ATOM 1946 N N . PHE A 1 223 ? -12.306 -3.589 21.928 1.00 75.00 223 PHE A N 1
ATOM 1947 C CA . PHE A 1 223 ? -13.675 -3.602 22.415 1.00 75.00 223 PHE A CA 1
ATOM 1948 C C . PHE A 1 223 ? -14.544 -2.711 21.547 1.00 75.00 223 PHE A C 1
ATOM 1950 O O . PHE A 1 223 ? -14.112 -1.662 21.078 1.00 75.00 223 PHE A O 1
ATOM 1957 N N . PHE A 1 224 ? -15.789 -3.120 21.370 1.00 75.44 224 PHE A N 1
ATOM 1958 C CA . PHE A 1 224 ? -16.809 -2.340 20.699 1.00 75.44 224 PHE A CA 1
ATOM 1959 C C . PHE A 1 224 ? -18.027 -2.206 21.599 1.00 75.44 224 PHE A C 1
ATOM 1961 O O . PHE A 1 224 ? -18.586 -3.206 22.062 1.00 75.44 224 PHE A O 1
ATOM 1968 N N . TYR A 1 225 ? -18.396 -0.958 21.872 1.00 73.88 225 TYR A N 1
ATOM 1969 C CA . TYR A 1 225 ? -19.424 -0.586 22.834 1.00 73.88 225 TYR A CA 1
ATOM 1970 C C . TYR A 1 225 ? -20.087 0.729 22.408 1.00 73.88 225 TYR A C 1
ATOM 1972 O O . TYR A 1 225 ? -19.389 1.715 22.194 1.00 73.88 225 TYR A O 1
ATOM 1980 N N . TYR A 1 226 ? -21.422 0.752 22.286 1.00 71.00 226 TYR A N 1
ATOM 1981 C CA . TYR A 1 226 ? -22.214 1.945 21.918 1.00 71.00 226 TYR A CA 1
ATOM 1982 C C . TYR A 1 226 ? -21.643 2.722 20.718 1.00 71.00 226 TYR A C 1
ATOM 1984 O O . TYR A 1 226 ? -21.367 3.917 20.805 1.00 71.00 226 TYR A O 1
ATOM 1992 N N . ASN A 1 227 ? -21.422 2.028 19.599 1.00 77.56 227 ASN A N 1
ATOM 1993 C CA . ASN A 1 227 ? -20.830 2.597 18.383 1.00 77.56 227 ASN A CA 1
ATOM 1994 C C . ASN A 1 227 ? -19.448 3.235 18.598 1.00 77.56 227 ASN A C 1
ATOM 1996 O O . ASN A 1 227 ? -19.035 4.099 17.822 1.00 77.56 227 ASN A O 1
ATOM 2000 N N . ARG A 1 228 ? -18.702 2.80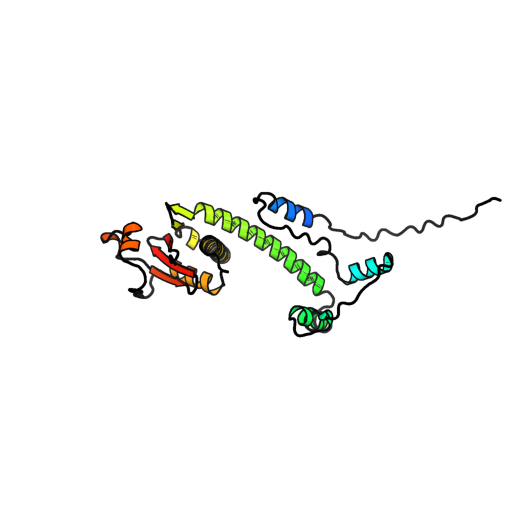9 19.617 1.00 80.50 228 ARG A N 1
ATOM 2001 C CA . ARG A 1 228 ? -17.308 3.195 19.816 1.00 80.50 228 ARG A CA 1
ATOM 2002 C C . ARG A 1 228 ? -16.420 1.974 19.810 1.00 80.50 228 ARG A C 1
ATOM 2004 O O . ARG A 1 228 ? -16.689 0.997 20.508 1.00 80.50 228 ARG A O 1
ATOM 2011 N N . LEU A 1 229 ? -15.349 2.058 19.037 1.00 80.69 229 LEU A N 1
ATOM 2012 C CA . LEU A 1 229 ? -14.263 1.098 19.063 1.00 80.69 229 LEU A CA 1
ATOM 2013 C C . LEU A 1 229 ? -13.179 1.622 20.012 1.00 80.69 229 LEU A C 1
ATOM 2015 O O . LEU A 1 229 ? -12.701 2.743 19.856 1.00 80.69 229 LEU A O 1
ATOM 2019 N N . ILE A 1 230 ? -12.818 0.819 21.006 1.00 79.06 230 ILE A N 1
ATOM 2020 C CA . ILE A 1 230 ? -11.890 1.174 22.080 1.00 79.06 230 ILE A CA 1
ATOM 2021 C C . ILE A 1 230 ? -10.760 0.150 22.079 1.00 79.06 230 ILE A C 1
ATOM 2023 O O . ILE A 1 230 ? -11.005 -1.058 22.144 1.00 79.06 230 ILE A O 1
ATOM 2027 N N . PHE A 1 231 ? -9.519 0.625 22.018 1.00 72.75 231 PHE A N 1
ATOM 2028 C CA . PHE A 1 231 ? -8.345 -0.235 22.113 1.00 72.75 231 PHE A CA 1
ATOM 2029 C C . PHE A 1 231 ? -7.762 -0.239 23.518 1.00 72.75 231 PHE A C 1
ATOM 2031 O O . PHE A 1 231 ? -7.598 0.813 24.138 1.00 72.75 231 PHE A O 1
ATOM 2038 N N . PHE A 1 232 ? -7.403 -1.436 23.974 1.00 65.56 232 PHE A N 1
ATOM 2039 C CA . PHE A 1 232 ? -6.620 -1.637 25.177 1.00 65.56 232 PHE A CA 1
ATOM 2040 C C . PHE A 1 232 ? -5.275 -2.239 24.778 1.00 65.56 232 PHE A C 1
ATOM 2042 O O . PHE A 1 232 ? -5.254 -3.376 24.287 1.00 65.56 232 PHE A O 1
ATOM 2049 N N . PRO A 1 233 ? -4.161 -1.511 24.976 1.00 58.84 233 PRO A N 1
ATOM 2050 C CA . PRO A 1 233 ? -2.859 -2.143 24.888 1.00 58.84 233 PRO A CA 1
ATOM 2051 C C . PRO A 1 233 ? -2.821 -3.247 25.946 1.00 58.84 233 PRO A C 1
ATOM 2053 O O . PRO A 1 233 ? -3.202 -3.019 27.097 1.00 58.84 233 PRO A O 1
ATOM 2056 N N . LEU A 1 234 ? -2.417 -4.453 25.548 1.00 52.94 234 LEU A N 1
ATOM 2057 C CA . LEU A 1 234 ? -1.963 -5.437 26.524 1.00 52.94 234 LEU A CA 1
ATOM 2058 C C . LEU A 1 234 ? -0.746 -4.784 27.182 1.00 52.94 234 LEU A C 1
ATOM 2060 O O . LEU A 1 234 ? 0.242 -4.527 26.501 1.00 52.94 234 LEU A O 1
ATOM 2064 N N . LEU A 1 235 ? -0.892 -4.377 28.442 1.00 42.84 235 LEU A N 1
ATOM 2065 C CA . LEU A 1 235 ? 0.261 -4.034 29.261 1.00 42.84 235 LEU A CA 1
ATOM 2066 C C . LEU A 1 235 ? 1.079 -5.322 29.368 1.00 42.84 235 LEU A C 1
ATOM 2068 O O . LEU A 1 235 ? 0.505 -6.358 29.718 1.00 42.84 235 LEU A O 1
ATOM 2072 N N . ASP A 1 236 ? 2.342 -5.242 28.952 1.00 38.47 236 ASP A N 1
ATOM 2073 C CA . ASP A 1 236 ? 3.334 -6.296 29.168 1.00 38.47 236 ASP A CA 1
ATOM 2074 C C . ASP A 1 236 ? 3.455 -6.618 30.669 1.00 38.47 236 ASP A C 1
ATOM 2076 O O . ASP A 1 236 ? 3.331 -5.673 31.491 1.00 38.47 236 ASP A O 1
#

Radius of gyration: 28.69 Å; chains: 1; bounding box: 84×47×79 Å

pLDDT: mean 70.99, std 22.56, range [26.64, 96.94]

Secondary structure (DSSP, 8-state):
------------------------SHHHHHHHTTTTS-S-S-----TTTTS-HHHHHHHHHHTT------GGGG-SSSHHHHIIIIIHHHHHHHT-TTHHHHHHHHHHHHHHHHHHHHHHHHHHHHHHEEEETTEEEEE-TTGGGS-HHHHHHHHHHHHHHH-SS---HHHHHHHHHHHH-SS-------SSS-HHHHHTTT--GGGTTS-EEEEETTTEEEEEETTEEEEE----

Organism: NCBI:txid163096

InterPro domains:
  IPR011063 tRNA(Ile)-lysidine/2-thiocytidine synthase, N-terminal [PF01171] (41-86)
  IPR012094 tRNA(Ile)-lysidine synthase [PTHR43033] (40-192)
  IPR014729 Rossmann-like alpha/beta/alpha sandwich fold [G3DSA:3.40.50.620] (16-119)

Sequence (236 aa):
MQNKFISKTKKRHIFKKKTFNIFYFDWFLIIKKLDDYKPSHLSVIRPLLSLSRYDIKKLCFFWKLPIYPDQTNQQFEYNRNRIRKQLLPTLRFYFNSKIDKILFQFLEIANEEQIYLDFIATRIRENIQKKKNKRIELETSIFLFLPIPLQRKIIRQFLEILIKKKVKYYHIEKTLELISQKKSKKRKYKKFVNRKSIKEFGFTEKKQKEFKSLFLPGIGILFFYYNRLIFFPLLD

Foldseek 3Di:
DDDDDDDDDDPPPPDPPPPPPPPPDPLVVVVVVCVVDDPPDDDDDDPCPPPDPVRVVVVCVVVVPDDDDDPCLVDPPDPVSCCVPPVVVVCCPPPNVCVVVVVVVVCVVVVVVVVVLLVVLVVVLVVQWDDDDPWIKGQQPVLVVDPPSSQLSNQLVVQVVQFPDHDDPVSSVVVVVQLPDPDDDDPPPPPQQDVVNCVVVPCDPVQPPDKDWDDDPPRAIWIDGPRMIITDGPDD